Protein AF-A0A969T6Q6-F1 (afdb_monomer)

Secondary structure (DSSP, 8-state):
------EE--SEEEESS-EEE-S--S-EE-SEEEESS-EEE-S--S-----SEEEEEEEEEEEEEEEEEEESEEEEEEEEEEEEEEEESS-EEEEEEEEE-SSEEE-TT--EEEEEEEE-TT-EEE-TT-EEEEEEEEEE-S--S-EE-TT-EEEE-SSEEEEE-SS---EEEEEEESSSEEEE-SS-EEEEEEESS-EEEE-SSEEEEEEEESS-EEE-S-EEEEEEEE-TT-EEEE-TT--EEEEEEEEE-TTPEEEE-

Solvent-accessible surface area (backbone atoms only — not comparable to full-atom values): 11631 Å² total; per-residue (Å²): 136,80,82,75,52,70,52,74,53,90,48,74,48,78,36,82,52,65,48,72,48,70,62,70,42,46,31,43,40,33,59,33,38,41,29,58,23,37,41,36,42,39,45,68,20,80,31,34,47,32,61,19,41,39,38,29,67,27,38,38,38,32,60,11,58,68,20,35,37,40,32,33,32,40,40,27,32,27,41,39,33,46,24,18,40,40,35,38,74,35,45,39,40,18,72,39,33,38,39,34,42,20,32,35,41,34,33,75,40,27,42,38,37,26,27,28,38,38,40,29,42,59,25,36,35,36,40,36,53,14,46,36,41,31,30,39,32,44,36,40,34,50,70,40,88,43,66,42,29,53,66,15,35,38,40,26,66,60,40,28,39,41,39,42,58,67,92,56,55,45,43,38,38,35,40,39,21,70,25,40,30,37,41,34,41,40,54,24,39,33,47,28,40,39,21,62,23,43,29,36,42,33,43,36,63,27,45,35,33,37,40,39,29,60,36,34,34,36,44,34,50,32,34,39,26,37,29,40,37,41,38,59,78,27,51,33,39,39,39,65,98,44,51,79,44,68,78,72,42,80,47,64,41,102,49,48,43,81,41,80,89

Foldseek 3Di:
DDDADADEDEDEAAEADEAAPADQHQEYEYAEYAYLAEYHYEEQNQEHAHEYEYEHNEEYYDAYANYAYEYAEYEYQEYYYQEEHYAYNEEYEHAAEYEAHAYEYHDVLYEYEHQEYEAEPHYAYEQANHEYEYAEEYEYDDDHPHYHHHAYEYEYENAYEYYYDDDDAEEHAEYEYPEEYEYADECYEYQEYEYCYEYEYEYENYEYEEYEYNAEYEYYAEYEYQEYYYHAPHEYEYEPPYHYHHNHYYHDPPHYHYDYD

Sequence (261 aa):
MGLLCNWSVSGNLNCTKSVQANTHFGSFSFNNIEIGKDLIFSGNTTTSTVNGNINVGKDFYMMGAGSSCDINSMQCRNLYIYDGSFNLNDNLTADNEIYLSGGTFNSNGKNISSKSCLVDHNCETNLSNSSIHILDRFSVSGNISNLTSSNTDILFDGGSDLLFSAESAVNFRTINFSNKGTVNCSQSTIQSISFTDDGIISGNENNFGTVSFQKNGKLNGSNQFTNLTLASNYEYQLQHGENQTVTSNLSASAIARLILF

Nearest PDB structures (foldseek):
  3lyc-assembly8_O  TM=2.311E-01  e=6.455E+00  Parabacteroides distasonis ATCC 8503

Mean predicted aligned error: 6.93 Å

Radius of gyration: 21.28 Å; Cα contacts (8 Å, |Δi|>4): 897; chains: 1; bounding box: 55×28×65 Å

Structure (mmCIF, N/CA/C/O backbone):
data_AF-A0A969T6Q6-F1
#
_entry.id   AF-A0A969T6Q6-F1
#
loop_
_atom_site.group_PDB
_atom_site.id
_atom_site.type_symbol
_atom_site.label_atom_id
_atom_site.label_alt_id
_atom_site.label_comp_id
_atom_site.label_asym_id
_atom_site.label_entity_id
_atom_site.label_seq_id
_atom_site.pdbx_PDB_ins_code
_atom_site.Cartn_x
_atom_site.Cartn_y
_atom_site.Cartn_z
_atom_site.occupancy
_atom_site.B_iso_or_equiv
_atom_site.auth_seq_id
_atom_site.auth_comp_id
_atom_site.auth_asym_id
_atom_site.auth_atom_id
_atom_site.pdbx_PDB_model_num
ATOM 1 N N . MET A 1 1 ? 32.736 13.685 -28.107 1.00 35.50 1 MET A N 1
ATOM 2 C CA . MET A 1 1 ? 31.462 13.779 -28.849 1.00 35.50 1 MET A CA 1
ATOM 3 C C . MET A 1 1 ? 30.909 12.372 -28.991 1.00 35.50 1 MET A C 1
ATOM 5 O O . MET A 1 1 ? 31.412 11.625 -29.818 1.00 35.50 1 MET A O 1
ATOM 9 N N . GLY A 1 2 ? 29.975 11.967 -28.128 1.00 42.62 2 GLY A N 1
ATOM 10 C CA . GLY A 1 2 ? 29.236 10.718 -28.332 1.00 42.62 2 GLY A CA 1
ATOM 11 C C . GLY A 1 2 ? 28.162 10.948 -29.393 1.00 42.62 2 GLY A C 1
ATOM 12 O O . GLY A 1 2 ? 27.473 11.965 -29.332 1.00 42.62 2 GLY A O 1
ATOM 13 N N . LEU A 1 3 ? 28.053 10.057 -30.381 1.00 35.28 3 LEU A N 1
ATOM 14 C CA . LEU A 1 3 ? 26.926 10.059 -31.313 1.00 35.28 3 LEU A CA 1
ATOM 15 C C . LEU A 1 3 ? 25.641 9.771 -30.521 1.00 35.28 3 LEU A C 1
ATOM 17 O O . LEU A 1 3 ? 25.460 8.665 -30.016 1.00 35.28 3 LEU A O 1
ATOM 21 N N . LEU A 1 4 ? 24.756 10.763 -30.419 1.00 41.78 4 LEU A N 1
ATOM 22 C CA . LEU A 1 4 ? 23.361 10.566 -30.028 1.00 41.78 4 LEU A CA 1
ATOM 23 C C . LEU A 1 4 ? 22.639 9.919 -31.213 1.00 41.78 4 LEU A C 1
ATOM 25 O O . LEU A 1 4 ? 22.232 10.601 -32.152 1.00 41.78 4 LEU A O 1
ATOM 29 N N . CYS A 1 5 ? 22.520 8.595 -31.197 1.00 43.78 5 CYS A N 1
ATOM 30 C CA . CYS A 1 5 ? 21.644 7.892 -32.126 1.00 43.78 5 CYS A CA 1
ATOM 31 C C . CYS A 1 5 ? 20.251 7.797 -31.494 1.00 43.78 5 CYS A C 1
ATOM 33 O O . CYS A 1 5 ? 20.053 7.053 -30.532 1.00 43.78 5 CYS A O 1
ATOM 35 N N . ASN A 1 6 ? 19.289 8.541 -32.041 1.00 44.38 6 ASN A N 1
ATOM 36 C CA . ASN A 1 6 ? 17.873 8.372 -31.719 1.00 44.38 6 ASN A CA 1
ATOM 37 C C . ASN A 1 6 ? 17.319 7.246 -32.594 1.00 44.38 6 ASN A C 1
ATOM 39 O O . ASN A 1 6 ? 17.351 7.342 -33.821 1.00 44.38 6 ASN A O 1
ATOM 43 N N . TRP A 1 7 ? 16.831 6.180 -31.967 1.00 44.25 7 TRP A N 1
ATOM 44 C CA . TRP A 1 7 ? 16.182 5.074 -32.662 1.00 44.25 7 TRP A CA 1
ATOM 45 C C . TRP A 1 7 ? 14.690 5.150 -32.352 1.00 44.25 7 TRP A C 1
ATOM 47 O O . TRP A 1 7 ? 14.271 4.887 -31.230 1.00 44.25 7 TRP A O 1
ATOM 57 N N . SER A 1 8 ? 13.871 5.508 -33.339 1.00 46.12 8 SER A N 1
ATOM 58 C CA . SER A 1 8 ? 12.418 5.352 -33.242 1.00 46.12 8 SER A CA 1
ATOM 59 C C . SER A 1 8 ? 12.014 4.070 -33.960 1.00 46.12 8 SER A C 1
ATOM 61 O O . SER A 1 8 ? 12.162 3.980 -35.181 1.00 46.12 8 SER A O 1
ATOM 63 N N . VAL A 1 9 ? 11.488 3.090 -33.229 1.00 54.94 9 VAL A N 1
ATOM 64 C CA . VAL A 1 9 ? 10.821 1.940 -33.843 1.00 54.94 9 VAL A CA 1
ATOM 65 C C . VAL A 1 9 ? 9.331 2.262 -33.891 1.00 54.94 9 VAL A C 1
ATOM 67 O O . VAL A 1 9 ? 8.618 2.131 -32.902 1.00 54.94 9 VAL A O 1
ATOM 70 N N . SER A 1 10 ? 8.843 2.717 -35.044 1.00 47.31 10 SER A N 1
ATOM 71 C CA . SER A 1 10 ? 7.406 2.863 -35.266 1.00 47.31 10 SER A CA 1
ATOM 72 C C . SER A 1 10 ? 6.794 1.485 -35.539 1.00 47.31 10 SER A C 1
ATOM 74 O O . SER A 1 10 ? 6.976 0.903 -36.606 1.00 47.31 10 SER A O 1
ATOM 76 N N . GLY A 1 11 ? 6.081 0.932 -34.557 1.00 54.00 11 GLY A N 1
ATOM 77 C CA . GLY A 1 11 ? 5.392 -0.353 -34.691 1.00 54.00 11 GLY A CA 1
ATOM 78 C C . GLY A 1 11 ? 5.252 -1.104 -33.371 1.00 54.00 11 GLY A C 1
ATOM 79 O O . GLY A 1 11 ? 5.620 -0.593 -32.313 1.00 54.00 11 GLY A O 1
ATOM 80 N N . ASN A 1 12 ? 4.710 -2.319 -33.449 1.00 60.06 12 ASN A N 1
ATOM 81 C CA . ASN A 1 12 ? 4.686 -3.249 -32.323 1.00 60.06 12 ASN A CA 1
ATOM 82 C C . ASN A 1 12 ? 6.012 -4.019 -32.287 1.00 60.06 12 ASN A C 1
ATOM 84 O O . ASN A 1 12 ? 6.420 -4.584 -33.307 1.00 60.06 12 ASN A O 1
ATOM 88 N N . LEU A 1 13 ? 6.671 -4.067 -31.130 1.00 70.19 13 LEU A N 1
ATOM 89 C CA . LEU A 1 13 ? 7.811 -4.955 -30.911 1.00 70.19 13 LEU A CA 1
ATOM 90 C C . LEU A 1 13 ? 7.325 -6.227 -30.215 1.00 70.19 13 LEU A C 1
ATOM 92 O O . LEU A 1 13 ? 7.040 -6.191 -29.023 1.00 70.19 13 LEU A O 1
ATOM 96 N N . ASN A 1 14 ? 7.298 -7.344 -30.942 1.00 70.81 14 ASN A N 1
ATOM 97 C CA . ASN A 1 14 ? 6.979 -8.657 -30.382 1.00 70.81 14 ASN A CA 1
ATOM 98 C C . ASN A 1 14 ? 8.261 -9.493 -30.287 1.00 70.81 14 ASN A C 1
ATOM 100 O O . ASN A 1 14 ? 8.835 -9.876 -31.309 1.00 70.81 14 ASN A O 1
ATOM 104 N N . CYS A 1 15 ? 8.722 -9.780 -29.069 1.00 73.44 15 CYS A N 1
ATOM 105 C CA . CYS A 1 15 ? 9.938 -10.554 -28.823 1.00 73.44 15 CYS A CA 1
ATOM 106 C C . CYS A 1 15 ? 9.671 -11.713 -27.854 1.00 73.44 15 CYS A C 1
ATOM 108 O O . CYS A 1 15 ? 9.200 -11.518 -26.743 1.00 73.44 15 CYS A O 1
ATOM 110 N N . THR A 1 16 ? 10.035 -12.942 -28.222 1.00 70.00 16 THR A N 1
ATOM 111 C CA . THR A 1 16 ? 9.918 -14.122 -27.333 1.00 70.00 16 THR A CA 1
ATOM 112 C C . THR A 1 16 ? 11.157 -14.351 -26.458 1.00 70.00 16 THR A C 1
ATOM 114 O O . THR A 1 16 ? 11.224 -15.304 -25.677 1.00 70.00 16 THR A O 1
ATOM 117 N N . LYS A 1 17 ? 12.175 -13.499 -26.601 1.00 75.12 17 LYS A N 1
ATOM 118 C CA . LYS A 1 17 ? 13.430 -13.532 -25.843 1.00 75.12 17 LYS A CA 1
ATOM 119 C C . LYS A 1 17 ? 13.545 -12.283 -24.974 1.00 75.12 17 LYS A C 1
ATOM 121 O O . LYS A 1 17 ? 12.860 -11.296 -25.217 1.00 75.12 17 LYS A O 1
ATOM 126 N N . SER A 1 18 ? 14.429 -12.331 -23.980 1.00 71.81 18 SER A N 1
ATOM 127 C CA . SER A 1 18 ? 14.717 -11.155 -23.161 1.00 71.81 18 SER A CA 1
ATOM 128 C C . SER A 1 18 ? 15.304 -10.044 -24.031 1.00 71.81 18 SER A C 1
ATOM 130 O O . SER A 1 18 ? 16.106 -10.316 -24.930 1.00 71.81 18 SER A O 1
ATOM 132 N N . VAL A 1 19 ? 14.901 -8.808 -23.759 1.00 74.69 19 VAL A N 1
ATOM 133 C CA . VAL A 1 19 ? 15.413 -7.609 -24.423 1.00 74.69 19 VAL A CA 1
ATOM 134 C C . VAL A 1 19 ? 16.217 -6.830 -23.397 1.00 74.69 19 VAL A C 1
ATOM 136 O O . VAL A 1 19 ? 15.703 -6.468 -22.343 1.00 74.69 19 VAL A O 1
ATOM 139 N N . GLN A 1 20 ? 17.487 -6.579 -23.702 1.00 71.75 20 GLN A N 1
ATOM 140 C CA . GLN A 1 20 ? 18.363 -5.781 -22.855 1.00 71.75 20 GLN A CA 1
ATOM 141 C C . GLN A 1 20 ? 18.803 -4.534 -23.617 1.00 71.75 20 GLN A C 1
ATOM 143 O O . GLN A 1 20 ? 19.560 -4.616 -24.586 1.00 71.75 20 GLN A O 1
ATOM 148 N N . ALA A 1 21 ? 18.330 -3.376 -23.168 1.00 64.62 21 ALA A N 1
ATOM 149 C CA . ALA A 1 21 ? 18.796 -2.081 -23.632 1.00 64.62 21 ALA A CA 1
ATOM 150 C C . ALA A 1 21 ? 20.017 -1.679 -22.786 1.00 64.62 21 ALA A C 1
ATOM 152 O O . ALA A 1 21 ? 19.882 -1.068 -21.732 1.00 64.62 21 ALA A O 1
ATOM 153 N N . ASN A 1 22 ? 21.207 -2.090 -23.242 1.00 53.41 22 ASN A N 1
ATOM 154 C CA . ASN A 1 22 ? 22.502 -1.887 -22.564 1.00 53.41 22 ASN A CA 1
ATOM 155 C C . ASN A 1 22 ? 23.298 -0.668 -23.062 1.00 53.41 22 ASN A C 1
ATOM 157 O O . ASN A 1 22 ? 24.433 -0.442 -22.640 1.00 53.41 22 ASN A O 1
ATOM 161 N N . THR A 1 23 ? 22.763 0.076 -24.027 1.00 47.66 23 THR A N 1
ATOM 162 C CA . THR A 1 23 ? 23.488 1.134 -24.741 1.00 47.66 23 THR A CA 1
ATOM 163 C C . THR A 1 23 ? 22.845 2.495 -24.526 1.00 47.66 23 THR A C 1
ATOM 165 O O . THR A 1 23 ? 21.658 2.580 -24.230 1.00 47.66 23 THR A O 1
ATOM 168 N N . HIS A 1 24 ? 23.644 3.556 -24.698 1.00 53.44 24 HIS A N 1
ATOM 169 C CA . HIS A 1 24 ? 23.222 4.960 -24.676 1.00 53.44 24 HIS A CA 1
ATOM 170 C C . HIS A 1 24 ? 22.238 5.236 -25.827 1.00 53.44 24 HIS A C 1
ATOM 172 O O . HIS A 1 24 ? 22.602 5.813 -26.851 1.00 53.44 24 HIS A O 1
ATOM 178 N N . PHE A 1 25 ? 21.000 4.767 -25.704 1.00 53.03 25 PHE A N 1
ATOM 179 C CA . PHE A 1 25 ? 19.914 5.226 -26.552 1.00 53.03 25 PHE A CA 1
ATOM 180 C C . PHE A 1 25 ? 19.580 6.651 -26.116 1.00 53.03 25 PHE A C 1
ATOM 182 O O . PHE A 1 25 ? 19.374 6.900 -24.929 1.00 53.03 25 PHE A O 1
ATOM 189 N N . GLY A 1 26 ? 19.592 7.591 -27.066 1.00 51.88 26 GLY A N 1
ATOM 190 C CA . GLY A 1 26 ? 19.186 8.970 -26.792 1.00 51.88 26 GLY A CA 1
ATOM 191 C C . GLY A 1 26 ? 17.714 9.041 -26.391 1.00 51.88 26 GLY A C 1
ATOM 192 O O . GLY A 1 26 ? 17.381 9.714 -25.427 1.00 51.88 26 GLY A O 1
ATOM 193 N N . SER A 1 27 ? 16.866 8.294 -27.101 1.00 59.16 27 SER A N 1
ATOM 194 C CA . SER A 1 27 ? 15.473 8.015 -26.757 1.00 59.16 27 SER A CA 1
ATOM 195 C C . SER A 1 27 ? 14.979 6.784 -27.515 1.00 59.16 27 SER A C 1
ATOM 197 O O . SER A 1 27 ? 15.480 6.469 -28.601 1.00 59.16 27 SER A O 1
ATOM 199 N N . PHE A 1 28 ? 14.023 6.064 -26.925 1.00 63.97 28 PHE A N 1
ATOM 200 C CA . PHE A 1 28 ? 13.449 4.846 -27.491 1.00 63.97 28 PHE A CA 1
ATOM 201 C C . PHE A 1 28 ? 11.945 4.814 -27.217 1.00 63.97 28 PHE A C 1
ATOM 203 O O . PHE A 1 28 ? 11.530 4.705 -26.069 1.00 63.97 28 PHE A O 1
ATOM 210 N N . SER A 1 29 ? 11.141 4.947 -28.273 1.00 62.34 29 SER A N 1
ATOM 211 C CA . SER A 1 29 ? 9.679 5.028 -28.194 1.00 62.34 29 SER A CA 1
ATOM 212 C C . SER A 1 29 ? 9.037 3.897 -28.993 1.00 62.34 29 SER A C 1
ATOM 214 O O . SER A 1 29 ? 9.492 3.585 -30.096 1.00 62.34 29 SER A O 1
ATOM 216 N N . PHE A 1 30 ? 7.974 3.317 -28.439 1.00 65.88 30 PHE A N 1
ATOM 217 C CA . PHE A 1 30 ? 7.165 2.264 -29.050 1.00 65.88 30 PHE A CA 1
ATOM 218 C C . PHE A 1 30 ? 5.704 2.465 -28.702 1.00 65.88 30 PHE A C 1
ATOM 220 O O . PHE A 1 30 ? 5.414 2.825 -27.572 1.00 65.88 30 PHE A O 1
ATOM 227 N N . ASN A 1 31 ? 4.793 2.103 -29.605 1.00 62.62 31 ASN A N 1
ATOM 228 C CA . ASN A 1 31 ? 3.358 2.160 -29.315 1.00 62.62 31 ASN A CA 1
ATOM 229 C C . ASN A 1 31 ? 2.894 0.968 -28.463 1.00 62.62 31 ASN A C 1
ATOM 231 O O . ASN A 1 31 ? 2.123 1.151 -27.524 1.00 62.62 31 ASN A O 1
ATOM 235 N N . ASN A 1 32 ? 3.372 -0.243 -28.780 1.00 72.75 32 ASN A N 1
ATOM 236 C CA . ASN A 1 32 ? 3.152 -1.446 -27.978 1.00 72.75 32 ASN A CA 1
ATOM 237 C C . ASN A 1 32 ? 4.408 -2.325 -27.984 1.00 72.75 32 ASN A C 1
ATOM 239 O O . ASN A 1 32 ? 5.012 -2.553 -29.038 1.00 72.75 32 ASN A O 1
ATOM 243 N N . ILE A 1 33 ? 4.767 -2.856 -26.821 1.00 76.62 33 ILE A N 1
ATOM 244 C CA . ILE A 1 33 ? 5.836 -3.843 -26.671 1.00 76.62 33 ILE A CA 1
ATOM 245 C C . ILE A 1 33 ? 5.239 -5.090 -26.035 1.00 76.62 33 ILE A C 1
ATOM 247 O O . ILE A 1 33 ? 4.654 -5.003 -24.960 1.00 76.62 33 ILE A O 1
ATOM 251 N N . GLU A 1 34 ? 5.438 -6.243 -26.664 1.00 79.06 34 GLU A N 1
ATOM 252 C CA . GLU A 1 34 ? 5.149 -7.549 -26.083 1.00 79.06 34 GLU A CA 1
ATOM 253 C C . GLU A 1 34 ? 6.453 -8.350 -25.993 1.00 79.06 34 GLU A C 1
ATOM 255 O O . GLU A 1 34 ? 7.028 -8.767 -27.004 1.00 79.06 34 GLU A O 1
ATOM 260 N N . ILE A 1 35 ? 6.956 -8.547 -24.775 1.00 78.69 35 ILE A N 1
ATOM 261 C CA . ILE A 1 35 ? 8.173 -9.323 -24.517 1.00 78.69 35 ILE A CA 1
ATOM 262 C C . ILE A 1 35 ? 7.807 -10.543 -23.683 1.00 78.69 35 ILE A C 1
ATOM 264 O O . ILE A 1 35 ? 7.447 -10.415 -22.524 1.00 78.69 35 ILE A O 1
ATOM 268 N N . GLY A 1 36 ? 7.960 -11.750 -24.226 1.00 60.22 36 GLY A N 1
ATOM 269 C CA . GLY A 1 36 ? 7.630 -12.999 -23.525 1.00 60.22 36 GLY A CA 1
ATOM 270 C C . GLY A 1 36 ? 8.579 -13.377 -22.375 1.00 60.22 36 GLY A C 1
ATOM 271 O O . GLY A 1 36 ? 8.389 -14.417 -21.749 1.00 60.22 36 GLY A O 1
ATOM 272 N N . LYS A 1 37 ? 9.632 -12.587 -22.124 1.00 84.75 37 LYS A N 1
ATOM 273 C CA . LYS A 1 37 ? 10.617 -12.786 -21.043 1.00 84.75 37 LYS A CA 1
ATOM 274 C C . LYS A 1 37 ? 10.901 -11.468 -20.317 1.00 84.75 37 LYS A C 1
ATOM 276 O O . LYS A 1 37 ? 9.956 -10.767 -19.992 1.00 84.75 37 LYS A O 1
ATOM 281 N N . ASP A 1 38 ? 12.170 -11.157 -20.050 1.00 81.19 38 ASP A N 1
ATOM 282 C CA . ASP A 1 38 ? 12.581 -9.995 -19.264 1.00 81.19 38 ASP A CA 1
ATOM 283 C C . ASP A 1 38 ? 12.863 -8.784 -20.168 1.00 81.19 38 ASP A C 1
ATOM 285 O O . ASP A 1 38 ? 13.453 -8.936 -21.246 1.00 81.19 38 ASP A O 1
ATOM 289 N N . LEU A 1 39 ? 12.486 -7.587 -19.715 1.00 82.94 39 LEU A N 1
ATOM 290 C CA . LEU A 1 39 ? 12.890 -6.309 -20.308 1.00 82.94 39 LEU A CA 1
ATOM 291 C C . LEU A 1 39 ? 13.808 -5.583 -19.327 1.00 82.94 39 LEU A C 1
ATOM 293 O O . LEU A 1 39 ? 13.405 -5.272 -18.211 1.00 82.94 39 LEU A O 1
ATOM 297 N N . ILE A 1 40 ? 15.047 -5.329 -19.741 1.00 83.50 40 ILE A N 1
ATOM 298 C CA . ILE A 1 40 ? 16.082 -4.760 -18.878 1.00 83.50 40 ILE A CA 1
ATOM 299 C C . ILE A 1 40 ? 16.575 -3.441 -19.469 1.00 83.50 40 ILE A C 1
ATOM 301 O O . ILE A 1 40 ? 17.148 -3.425 -20.562 1.00 83.50 40 ILE A O 1
ATOM 305 N N . PHE A 1 41 ? 16.412 -2.359 -18.711 1.00 79.81 41 PHE A N 1
ATOM 306 C CA . PHE A 1 41 ? 17.058 -1.073 -18.946 1.00 79.81 41 PHE A CA 1
ATOM 307 C C . PHE A 1 41 ? 18.244 -0.914 -17.991 1.00 79.81 41 PHE A C 1
ATOM 309 O O . PHE A 1 41 ? 18.075 -0.793 -16.774 1.00 79.81 41 PHE A O 1
ATOM 316 N N . SER A 1 42 ? 19.457 -0.913 -18.545 1.00 74.44 42 SER A N 1
ATOM 317 C CA . SER A 1 42 ? 20.698 -0.752 -17.782 1.00 74.44 42 SER A CA 1
ATOM 318 C C . SER A 1 42 ? 21.646 0.241 -18.464 1.00 74.44 42 SER A C 1
ATOM 320 O O . SER A 1 42 ? 21.974 0.092 -19.639 1.00 74.44 42 SER A O 1
ATOM 322 N N . GLY A 1 43 ? 22.099 1.254 -17.713 1.00 66.75 43 GLY A N 1
ATOM 323 C CA . GLY A 1 43 ? 23.018 2.314 -18.164 1.00 66.75 43 GLY A CA 1
ATOM 324 C C . GLY A 1 43 ? 22.503 3.742 -17.904 1.00 66.75 43 GLY A C 1
ATOM 325 O O . GLY A 1 43 ? 21.334 3.924 -17.591 1.00 66.75 43 GLY A O 1
ATOM 326 N N . ASN A 1 44 ? 23.367 4.761 -18.052 1.00 60.81 44 ASN A N 1
ATOM 327 C CA . ASN A 1 44 ? 22.980 6.186 -18.043 1.00 60.81 44 ASN A CA 1
ATOM 328 C C . ASN A 1 44 ? 22.237 6.520 -19.352 1.00 60.81 44 ASN A C 1
ATOM 330 O O . ASN A 1 44 ? 22.828 7.059 -20.290 1.00 60.81 44 ASN A O 1
ATOM 334 N N . THR A 1 45 ? 20.962 6.148 -19.468 1.00 53.53 45 THR A N 1
ATOM 335 C CA . THR A 1 45 ? 20.147 6.540 -20.627 1.00 53.53 45 THR A CA 1
ATOM 336 C C . THR A 1 45 ? 19.495 7.882 -20.337 1.00 53.53 45 THR A C 1
ATOM 338 O O . THR A 1 45 ? 18.579 7.973 -19.538 1.00 53.53 45 THR A O 1
ATOM 341 N N . THR A 1 46 ? 19.974 8.965 -20.943 1.00 51.94 46 THR A N 1
ATOM 342 C CA . THR A 1 46 ? 19.556 10.320 -20.554 1.00 51.94 46 THR A CA 1
ATOM 343 C C . THR A 1 46 ? 18.117 10.702 -20.913 1.00 51.94 46 THR A C 1
ATOM 345 O O . THR A 1 46 ? 17.767 11.846 -20.662 1.00 51.94 46 THR A O 1
ATOM 348 N N . THR A 1 47 ? 17.279 9.826 -21.486 1.00 51.50 47 THR A N 1
ATOM 349 C CA . THR A 1 47 ? 15.801 9.965 -21.580 1.00 51.50 47 THR A CA 1
ATOM 350 C C . THR A 1 47 ? 15.219 8.819 -22.417 1.00 51.50 47 THR A C 1
ATOM 352 O O . THR A 1 47 ? 15.090 8.916 -23.634 1.00 51.50 47 THR A O 1
ATOM 355 N N . SER A 1 48 ? 14.830 7.710 -21.789 1.00 53.19 48 SER A N 1
ATOM 356 C CA . SER A 1 48 ? 14.108 6.637 -22.485 1.00 53.19 48 SER A CA 1
ATOM 357 C C . SER A 1 48 ? 12.605 6.836 -22.303 1.00 53.19 48 SER A C 1
ATOM 359 O O . SER A 1 48 ? 11.973 6.165 -21.498 1.00 53.19 48 SER A O 1
ATOM 361 N N . THR A 1 49 ? 12.005 7.774 -23.035 1.00 54.72 49 THR A N 1
ATOM 362 C CA . THR A 1 49 ? 10.543 7.937 -23.021 1.00 54.72 49 THR A CA 1
ATOM 363 C C . THR A 1 49 ? 9.880 6.778 -23.776 1.00 54.72 49 THR A C 1
ATOM 365 O O . THR A 1 49 ? 9.773 6.814 -25.005 1.00 54.72 49 THR A O 1
ATOM 368 N N . VAL A 1 50 ? 9.419 5.755 -23.051 1.00 61.34 50 VAL A N 1
ATOM 369 C CA . VAL A 1 50 ? 8.675 4.621 -23.619 1.00 61.34 50 VAL A CA 1
ATOM 370 C C . VAL A 1 50 ? 7.177 4.941 -23.663 1.00 61.34 50 VAL A C 1
ATOM 372 O O . VAL A 1 50 ? 6.381 4.480 -22.851 1.00 61.34 50 VAL A O 1
ATOM 375 N N . ASN A 1 51 ? 6.771 5.717 -24.667 1.00 62.03 51 ASN A N 1
ATOM 376 C CA . ASN A 1 51 ? 5.372 6.113 -24.856 1.00 62.03 51 ASN A CA 1
ATOM 377 C C . ASN A 1 51 ? 4.507 4.994 -25.456 1.00 62.03 51 ASN A C 1
ATOM 379 O O . ASN A 1 51 ? 4.142 5.060 -26.628 1.00 62.03 51 ASN A O 1
ATOM 383 N N . GLY A 1 52 ? 4.121 3.998 -24.659 1.00 67.94 52 GLY A N 1
ATOM 384 C CA . GLY A 1 52 ? 3.252 2.921 -25.132 1.00 67.94 52 GLY A CA 1
ATOM 385 C C . GLY A 1 52 ? 2.756 1.980 -24.048 1.00 67.94 52 GLY A C 1
ATOM 386 O O . GLY A 1 52 ? 3.050 2.158 -22.867 1.00 67.94 52 GLY A O 1
ATOM 387 N N . ASN A 1 53 ? 1.989 0.978 -24.473 1.00 78.06 53 ASN A N 1
ATOM 388 C CA . ASN A 1 53 ? 1.585 -0.128 -23.613 1.00 78.06 53 ASN A CA 1
ATOM 389 C C . ASN A 1 53 ? 2.701 -1.176 -23.603 1.00 78.06 53 ASN A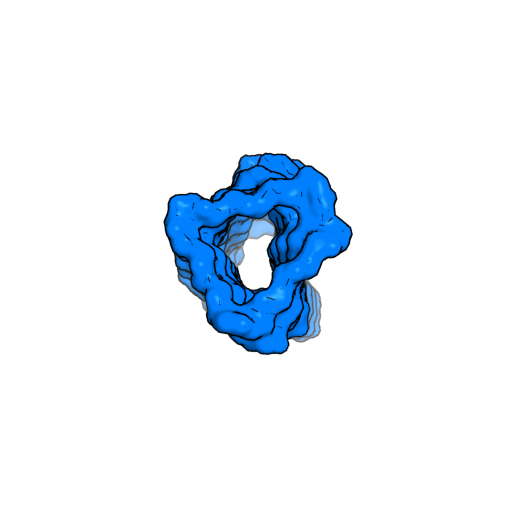 C 1
ATOM 391 O O . ASN A 1 53 ? 3.101 -1.683 -24.655 1.00 78.06 53 ASN A O 1
ATOM 395 N N . ILE A 1 54 ? 3.211 -1.500 -22.422 1.00 81.88 54 ILE A N 1
ATOM 396 C CA . ILE A 1 54 ? 4.277 -2.482 -22.244 1.00 81.88 54 ILE A CA 1
ATOM 397 C C . ILE A 1 54 ? 3.676 -3.730 -21.604 1.00 81.88 54 ILE A C 1
ATOM 399 O O . ILE A 1 54 ? 3.211 -3.673 -20.471 1.00 81.88 54 ILE A O 1
ATOM 403 N N . ASN A 1 55 ? 3.716 -4.858 -22.306 1.00 85.44 55 ASN A N 1
ATOM 404 C CA . ASN A 1 55 ? 3.392 -6.168 -21.756 1.00 85.44 55 ASN A CA 1
ATOM 405 C C . ASN A 1 55 ? 4.662 -7.027 -21.701 1.00 85.44 55 ASN A C 1
ATOM 407 O O . ASN A 1 55 ? 5.231 -7.402 -22.730 1.00 85.44 55 ASN A O 1
ATOM 411 N N . VAL A 1 56 ? 5.130 -7.311 -20.491 1.00 82.75 56 VAL A N 1
ATOM 412 C CA . VAL A 1 56 ? 6.321 -8.123 -20.231 1.00 82.75 56 VAL A CA 1
ATOM 413 C C . VAL A 1 56 ? 5.868 -9.403 -19.542 1.00 82.75 56 VAL A C 1
ATOM 415 O O . VAL A 1 56 ? 5.489 -9.396 -18.379 1.00 82.75 56 VAL A O 1
ATOM 418 N N . GLY A 1 57 ? 5.943 -10.533 -20.240 1.00 79.19 57 GLY A N 1
ATOM 419 C CA . GLY A 1 57 ? 5.506 -11.836 -19.732 1.00 79.19 57 GLY A CA 1
ATOM 420 C C . GLY A 1 57 ? 6.279 -12.327 -18.502 1.00 79.19 57 GLY A C 1
ATOM 421 O O . GLY A 1 57 ? 5.881 -13.311 -17.880 1.00 79.19 57 GLY A O 1
ATOM 422 N N . LYS A 1 58 ? 7.391 -11.669 -18.151 1.00 89.25 58 LYS A N 1
ATOM 423 C CA . LYS A 1 58 ? 8.173 -11.940 -16.945 1.00 89.25 58 LYS A CA 1
ATOM 424 C C . LYS A 1 58 ? 8.560 -10.629 -16.242 1.00 89.25 58 LYS A C 1
ATOM 426 O O . LYS A 1 58 ? 7.672 -9.926 -15.767 1.00 89.25 58 LYS A O 1
ATOM 431 N N . ASP A 1 59 ? 9.843 -10.296 -16.141 1.00 91.75 59 ASP A N 1
ATOM 432 C CA . ASP A 1 59 ? 10.306 -9.251 -15.225 1.00 91.75 59 ASP A CA 1
ATOM 433 C C . ASP A 1 59 ? 10.754 -7.983 -15.985 1.00 91.75 59 ASP A C 1
ATOM 435 O O . ASP A 1 59 ? 11.467 -8.062 -16.989 1.00 91.75 59 ASP A O 1
ATOM 439 N N . PHE A 1 60 ? 10.353 -6.805 -15.506 1.00 90.81 60 PHE A N 1
ATOM 440 C CA . PHE A 1 60 ? 10.869 -5.511 -15.954 1.00 90.81 60 PHE A CA 1
ATOM 441 C C . PHE A 1 60 ? 11.919 -5.007 -14.962 1.00 90.81 60 PHE A C 1
ATOM 443 O O . PHE A 1 60 ? 11.656 -4.958 -13.762 1.00 90.81 60 PHE A O 1
ATOM 450 N N . TYR A 1 61 ? 13.082 -4.589 -15.457 1.00 90.12 61 TYR A N 1
ATOM 451 C CA . TYR A 1 61 ? 14.175 -4.056 -14.644 1.00 90.12 61 TYR A CA 1
ATOM 452 C C . TYR A 1 61 ? 14.596 -2.665 -15.115 1.00 90.12 61 TYR A C 1
ATOM 454 O O . TYR A 1 61 ? 14.898 -2.475 -16.296 1.00 90.12 61 TYR A O 1
ATOM 462 N N . MET A 1 62 ? 14.724 -1.729 -14.176 1.00 89.19 62 MET A N 1
ATOM 463 C CA . MET A 1 62 ? 15.376 -0.434 -14.369 1.00 89.19 62 MET A CA 1
ATOM 464 C C . MET A 1 62 ? 16.521 -0.284 -13.363 1.00 89.19 62 MET A C 1
ATOM 466 O O . MET A 1 62 ? 16.294 -0.274 -12.157 1.00 89.19 62 MET A O 1
ATOM 470 N N . MET A 1 63 ? 17.761 -0.236 -13.857 1.00 85.94 63 MET A N 1
ATOM 471 C CA . MET A 1 63 ? 18.978 -0.340 -13.030 1.00 85.94 63 MET A CA 1
ATOM 472 C C . MET A 1 63 ? 20.011 0.766 -13.313 1.00 85.94 63 MET A C 1
ATOM 474 O O . MET A 1 63 ? 21.20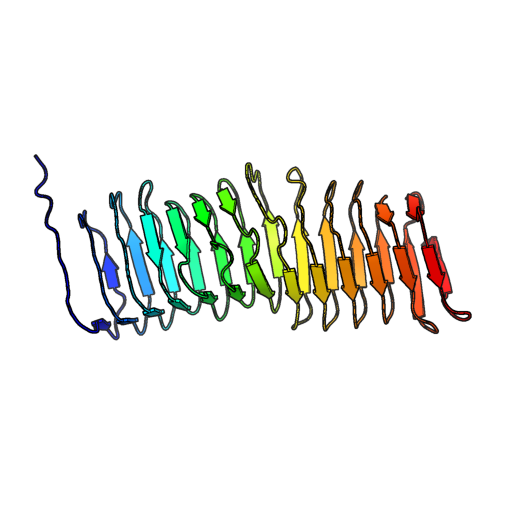2 0.565 -13.088 1.00 85.94 63 MET A O 1
ATOM 478 N N . GLY A 1 64 ? 19.608 1.906 -13.884 1.00 78.06 64 GLY A N 1
ATOM 479 C CA . GLY A 1 64 ? 20.542 2.935 -14.352 1.00 78.06 64 GLY A CA 1
ATOM 480 C C . GLY A 1 64 ? 20.251 4.329 -13.811 1.00 78.06 64 GLY A C 1
ATOM 481 O O . GLY A 1 64 ? 19.213 4.900 -14.146 1.00 78.06 64 GLY A O 1
ATOM 482 N N . ALA A 1 65 ? 21.206 4.902 -13.073 1.00 76.06 65 ALA A N 1
ATOM 483 C CA . ALA A 1 65 ? 21.186 6.299 -12.645 1.00 76.06 65 ALA A CA 1
ATOM 484 C C . ALA A 1 65 ? 20.871 7.249 -13.810 1.00 76.06 65 ALA A C 1
ATOM 486 O O . ALA A 1 65 ? 21.315 7.053 -14.943 1.00 76.06 65 ALA A O 1
ATOM 487 N N . GLY A 1 66 ? 20.067 8.280 -13.549 1.00 74.31 66 GLY A N 1
ATOM 488 C CA . GLY A 1 66 ? 19.695 9.278 -14.558 1.00 74.31 66 GLY A CA 1
ATOM 489 C C . GLY A 1 66 ? 18.833 8.757 -15.716 1.00 74.31 66 GLY A C 1
ATOM 490 O O . GLY A 1 66 ? 18.515 9.539 -16.611 1.00 74.31 66 GLY A O 1
ATOM 491 N N . SER A 1 67 ? 18.436 7.478 -15.707 1.00 76.56 67 SER A N 1
ATOM 492 C CA . SER A 1 67 ? 17.405 6.978 -16.617 1.00 76.56 67 SER A CA 1
ATOM 493 C C . SER A 1 67 ? 16.059 7.574 -16.243 1.00 76.56 67 SER A C 1
ATOM 495 O O . SER A 1 67 ? 15.752 7.680 -15.065 1.00 76.56 67 SER A O 1
ATOM 497 N N . SER A 1 68 ? 15.260 7.963 -17.232 1.00 83.31 68 SER A N 1
ATOM 498 C CA . SER A 1 68 ? 13.859 8.347 -17.039 1.00 83.31 68 SER A CA 1
ATOM 499 C C . SER A 1 68 ? 13.000 7.506 -17.964 1.00 83.31 68 SER A C 1
ATOM 501 O O . SER A 1 68 ? 13.337 7.387 -19.145 1.00 83.31 68 SER A O 1
ATOM 503 N N . CYS A 1 69 ? 11.923 6.941 -17.431 1.00 84.19 69 CYS A N 1
ATOM 504 C CA . CYS A 1 69 ? 10.958 6.129 -18.150 1.00 84.19 69 CYS A CA 1
ATOM 505 C C . CYS A 1 69 ? 9.549 6.650 -17.861 1.00 84.19 69 CYS A C 1
ATOM 507 O O . CYS A 1 69 ? 9.066 6.541 -16.737 1.00 84.19 69 CYS A O 1
ATOM 509 N N . ASP A 1 70 ? 8.899 7.206 -18.880 1.00 86.25 70 ASP A N 1
ATOM 510 C CA . ASP A 1 70 ? 7.486 7.578 -18.827 1.00 86.25 70 ASP A CA 1
ATOM 511 C C . ASP A 1 70 ? 6.699 6.497 -19.555 1.00 86.25 70 ASP A C 1
ATOM 513 O O . ASP A 1 70 ? 6.954 6.257 -20.735 1.00 86.25 70 ASP A O 1
ATOM 517 N N . ILE A 1 71 ? 5.782 5.827 -18.863 1.00 83.25 71 ILE A N 1
ATOM 518 C CA . ILE A 1 71 ? 5.066 4.664 -19.393 1.00 83.25 71 ILE A CA 1
ATOM 519 C C . ILE A 1 71 ? 3.582 4.963 -19.401 1.00 83.25 71 ILE A C 1
ATOM 521 O O . ILE A 1 71 ? 3.052 5.431 -18.400 1.00 83.25 71 ILE A O 1
ATOM 525 N N . ASN A 1 72 ? 2.904 4.672 -20.515 1.00 85.56 72 ASN A N 1
ATOM 526 C CA . ASN A 1 72 ? 1.449 4.768 -20.576 1.00 85.56 72 ASN A CA 1
ATOM 527 C C . ASN A 1 72 ? 0.855 3.670 -19.708 1.00 85.56 72 ASN A C 1
ATOM 529 O O . ASN A 1 72 ? 0.613 3.921 -18.540 1.00 85.56 72 ASN A O 1
ATOM 533 N N . SER A 1 73 ? 0.726 2.445 -20.206 1.00 86.12 73 SER A N 1
ATOM 534 C CA . SER A 1 73 ? 0.315 1.317 -19.367 1.00 86.12 73 SER A CA 1
ATOM 535 C C . SER A 1 73 ? 1.409 0.261 -19.296 1.00 86.12 73 SER A C 1
ATOM 537 O O . SER A 1 73 ? 2.181 0.077 -20.242 1.00 86.12 73 SER A O 1
ATOM 539 N N . MET A 1 74 ? 1.477 -0.444 -18.170 1.00 90.12 74 MET A N 1
ATOM 540 C CA . MET A 1 74 ? 2.373 -1.582 -18.007 1.00 90.12 74 MET A CA 1
ATOM 541 C C . MET A 1 74 ? 1.635 -2.765 -17.403 1.00 90.12 74 MET A C 1
ATOM 543 O O . MET A 1 74 ? 0.974 -2.642 -16.373 1.00 90.12 74 MET A O 1
ATOM 547 N N . GLN A 1 75 ? 1.833 -3.920 -18.026 1.00 93.25 75 GLN A N 1
ATOM 548 C CA . GLN A 1 75 ? 1.577 -5.225 -17.450 1.00 93.25 75 GLN A CA 1
ATOM 549 C C . GLN A 1 75 ? 2.898 -5.993 -17.379 1.00 93.25 75 GLN A C 1
ATOM 551 O O . GLN A 1 75 ? 3.616 -6.109 -18.374 1.00 93.25 75 GLN A O 1
ATOM 556 N N . CYS A 1 76 ? 3.237 -6.511 -16.205 1.00 92.44 76 CYS A N 1
ATOM 557 C CA . CYS A 1 76 ? 4.397 -7.378 -16.028 1.00 92.44 76 CYS A CA 1
ATOM 558 C C . CYS A 1 76 ? 4.148 -8.426 -14.942 1.00 92.44 76 CYS A C 1
ATOM 560 O O . CYS A 1 76 ? 3.178 -8.329 -14.194 1.00 92.44 76 CYS A O 1
ATOM 562 N N . ARG A 1 77 ? 5.028 -9.423 -14.812 1.00 95.00 77 ARG A N 1
ATOM 563 C CA . ARG A 1 77 ? 5.015 -10.301 -13.634 1.00 95.00 77 ARG A CA 1
ATOM 564 C C . ARG A 1 77 ? 5.628 -9.595 -12.430 1.00 95.00 77 ARG A C 1
ATOM 566 O O . ARG A 1 77 ? 5.037 -9.588 -11.356 1.00 95.00 77 ARG A O 1
ATOM 573 N N . ASN A 1 78 ? 6.820 -9.031 -12.614 1.00 96.62 78 ASN A N 1
ATOM 574 C CA . ASN A 1 78 ? 7.510 -8.250 -11.593 1.00 96.62 78 ASN A CA 1
ATOM 575 C C . ASN A 1 78 ? 8.064 -6.954 -12.188 1.00 96.62 78 ASN A C 1
ATOM 577 O O . ASN A 1 78 ? 8.590 -6.968 -13.303 1.00 96.62 78 ASN A O 1
ATOM 581 N N . LEU A 1 79 ? 8.007 -5.874 -11.415 1.00 95.81 79 LEU A N 1
ATOM 582 C CA . LEU A 1 79 ? 8.637 -4.590 -11.703 1.00 95.81 79 LEU A CA 1
ATOM 583 C C . LEU A 1 79 ? 9.734 -4.327 -10.670 1.00 95.81 79 LEU A C 1
ATOM 585 O O . LEU A 1 79 ? 9.448 -4.214 -9.482 1.00 95.81 79 LEU A O 1
ATOM 589 N N . TYR A 1 80 ? 10.970 -4.177 -11.134 1.00 95.38 80 TYR A N 1
ATOM 590 C CA . TYR A 1 80 ? 12.127 -3.854 -10.311 1.00 95.38 80 TYR A CA 1
ATOM 591 C C . TYR A 1 80 ? 12.718 -2.505 -10.722 1.00 95.38 80 TYR A C 1
ATOM 593 O O . TYR A 1 80 ? 13.201 -2.350 -11.847 1.00 95.38 80 TYR A O 1
ATOM 601 N N . ILE A 1 81 ? 12.715 -1.540 -9.806 1.00 93.25 81 ILE A N 1
ATOM 602 C CA . ILE A 1 81 ? 13.329 -0.222 -9.993 1.00 93.25 81 ILE A CA 1
ATOM 603 C C . ILE A 1 81 ? 14.418 -0.064 -8.941 1.00 93.25 81 ILE A C 1
ATOM 605 O O . ILE A 1 81 ? 14.126 0.052 -7.758 1.00 93.25 81 ILE A O 1
ATOM 609 N N . TYR A 1 82 ? 15.672 -0.076 -9.377 1.00 91.88 82 TYR A N 1
ATOM 610 C CA . TYR A 1 82 ? 16.840 0.083 -8.508 1.00 91.88 82 TYR A CA 1
ATOM 611 C C . TYR A 1 82 ? 17.459 1.483 -8.599 1.00 91.88 82 TYR A C 1
ATOM 613 O O . TYR A 1 82 ? 18.244 1.872 -7.744 1.00 91.88 82 TYR A O 1
ATOM 621 N N . ASP A 1 83 ? 17.165 2.227 -9.665 1.00 89.38 83 ASP A N 1
ATOM 622 C CA . ASP A 1 83 ? 17.609 3.608 -9.867 1.00 89.38 83 ASP A CA 1
ATOM 623 C C . ASP A 1 83 ? 16.856 4.228 -11.058 1.00 89.38 83 ASP A C 1
ATOM 625 O O . ASP A 1 83 ? 16.230 3.503 -11.836 1.00 89.38 83 ASP A O 1
ATOM 629 N N . GLY A 1 84 ? 16.965 5.544 -11.241 1.00 87.75 84 GLY A N 1
ATOM 630 C CA . GLY A 1 84 ? 16.303 6.312 -12.299 1.00 87.75 84 GLY A CA 1
ATOM 631 C C . GLY A 1 84 ? 14.922 6.844 -11.900 1.00 87.75 84 GLY A C 1
ATOM 632 O O . GLY A 1 84 ? 14.478 6.673 -10.775 1.00 87.75 84 GLY A O 1
ATOM 633 N N . SER A 1 85 ? 14.238 7.520 -12.820 1.00 90.12 85 SER A N 1
ATOM 634 C CA . SER A 1 85 ? 12.890 8.064 -12.660 1.00 90.12 85 SER A CA 1
ATOM 635 C C . SER A 1 85 ? 11.890 7.229 -13.453 1.00 90.12 85 SER A C 1
ATOM 637 O O . SER A 1 85 ? 12.079 6.983 -14.642 1.00 90.12 85 SER A O 1
ATOM 639 N N . PHE A 1 86 ? 10.827 6.781 -12.798 1.00 92.44 86 PHE A N 1
ATOM 640 C CA . PHE A 1 86 ? 9.744 6.021 -13.404 1.00 92.44 86 PHE A CA 1
ATOM 641 C C . PHE A 1 86 ? 8.431 6.770 -13.201 1.00 92.44 86 PHE A C 1
ATOM 643 O O . PHE A 1 86 ? 8.006 6.969 -12.063 1.00 92.44 86 PHE A O 1
ATOM 650 N N . ASN A 1 87 ? 7.782 7.175 -14.288 1.00 93.69 87 ASN A N 1
ATOM 651 C CA . ASN A 1 87 ? 6.548 7.950 -14.258 1.00 93.69 87 ASN A CA 1
ATOM 652 C C . ASN A 1 87 ? 5.429 7.184 -14.967 1.00 93.69 87 ASN A C 1
ATOM 654 O O . ASN A 1 87 ? 5.563 6.788 -16.126 1.00 93.69 87 ASN A O 1
ATOM 658 N N . LEU A 1 88 ? 4.304 7.006 -14.281 1.00 94.50 88 LEU A N 1
ATOM 659 C CA . LEU A 1 88 ? 3.104 6.414 -14.864 1.00 94.50 88 LEU A CA 1
ATOM 660 C C . LEU A 1 88 ? 2.240 7.485 -15.540 1.00 94.50 88 LEU A C 1
ATOM 662 O O . LEU A 1 88 ? 1.937 8.516 -14.950 1.00 94.50 88 LEU A O 1
ATOM 666 N N . ASN A 1 89 ? 1.801 7.234 -16.767 1.00 93.00 89 ASN A N 1
ATOM 667 C CA . ASN A 1 89 ? 0.823 8.051 -17.492 1.00 93.00 89 ASN A CA 1
ATOM 668 C C . ASN A 1 89 ? -0.559 7.366 -17.552 1.00 93.00 89 ASN A C 1
ATOM 670 O O . ASN A 1 89 ? -1.57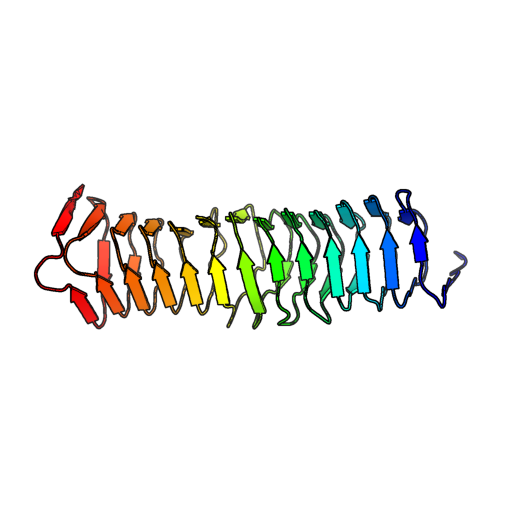6 8.037 -17.755 1.00 93.00 89 ASN A O 1
ATOM 674 N N . ASP A 1 90 ? -0.615 6.060 -17.303 1.00 94.00 90 ASP A N 1
ATOM 675 C CA . ASP A 1 90 ? -1.802 5.216 -17.138 1.00 94.00 90 ASP A CA 1
ATOM 676 C C . ASP A 1 90 ? -1.531 4.136 -16.064 1.00 94.00 90 ASP A C 1
ATOM 678 O O . ASP A 1 90 ? -0.529 4.179 -15.348 1.00 94.00 90 ASP A O 1
ATOM 682 N N . ASN A 1 91 ? -2.458 3.196 -15.903 1.00 95.19 91 ASN A N 1
ATOM 683 C CA . ASN A 1 91 ? -2.421 2.189 -14.851 1.00 95.19 91 ASN A CA 1
ATOM 684 C C . ASN A 1 91 ? -1.258 1.188 -15.000 1.00 95.19 91 ASN A C 1
ATOM 686 O O . ASN A 1 91 ? -0.864 0.796 -16.103 1.00 95.19 91 ASN A O 1
ATOM 690 N N . LEU A 1 92 ? -0.776 0.709 -13.853 1.00 96.69 92 LEU A N 1
ATOM 691 C CA . LEU A 1 92 ? 0.247 -0.327 -13.721 1.00 96.69 92 LEU A CA 1
ATOM 692 C C . LEU A 1 92 ? -0.359 -1.591 -13.108 1.00 96.69 92 LEU A C 1
ATOM 694 O O . LEU A 1 92 ? -0.995 -1.535 -12.057 1.00 96.69 92 LEU A O 1
ATOM 698 N N . THR A 1 93 ? -0.114 -2.741 -13.730 1.00 97.31 93 THR A N 1
ATOM 699 C CA . THR A 1 93 ? -0.411 -4.063 -13.164 1.00 97.31 93 THR A CA 1
ATOM 700 C C . THR A 1 93 ? 0.858 -4.912 -13.135 1.00 97.31 93 THR A C 1
ATOM 702 O O . THR A 1 93 ? 1.497 -5.123 -14.165 1.00 97.31 93 THR A O 1
ATOM 705 N N . ALA A 1 94 ? 1.224 -5.405 -11.955 1.00 97.12 94 ALA A N 1
ATOM 706 C CA . ALA A 1 94 ? 2.303 -6.368 -11.769 1.00 97.12 94 ALA A CA 1
ATOM 707 C C . ALA A 1 94 ? 1.752 -7.625 -11.086 1.00 97.12 94 ALA A C 1
ATOM 709 O O . ALA A 1 94 ? 1.367 -7.564 -9.923 1.00 97.12 94 ALA A O 1
ATOM 710 N N . ASP A 1 95 ? 1.717 -8.770 -11.767 1.00 96.44 95 ASP A N 1
ATOM 711 C CA . ASP A 1 95 ? 1.032 -9.971 -11.256 1.00 96.44 95 ASP A CA 1
ATOM 712 C C . ASP A 1 95 ? 1.576 -10.451 -9.897 1.00 96.44 95 ASP A C 1
ATOM 714 O O . ASP A 1 95 ? 0.854 -11.066 -9.110 1.00 96.44 95 ASP A O 1
ATOM 718 N N . ASN A 1 96 ? 2.855 -10.187 -9.614 1.00 97.06 96 ASN A N 1
ATOM 719 C CA . ASN A 1 96 ? 3.518 -10.611 -8.391 1.00 97.06 96 ASN A CA 1
ATOM 720 C C . ASN A 1 96 ? 4.085 -9.433 -7.584 1.00 97.06 96 ASN A C 1
ATOM 722 O O . ASN A 1 96 ? 3.534 -9.097 -6.540 1.00 97.06 96 ASN A O 1
ATOM 726 N N . GLU A 1 97 ? 5.166 -8.791 -8.013 1.00 97.56 97 GLU A N 1
ATOM 727 C CA . GLU A 1 97 ? 5.878 -7.838 -7.151 1.00 97.56 97 GLU A CA 1
ATOM 728 C C . GLU A 1 97 ? 6.21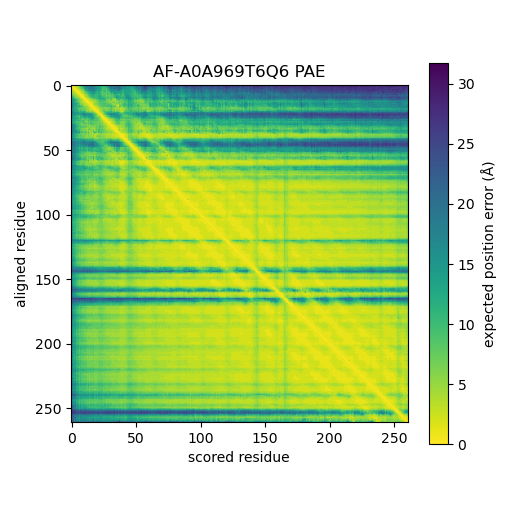1 -6.525 -7.855 1.00 97.56 97 GLU A C 1
ATOM 730 O O . GLU A 1 97 ? 6.635 -6.509 -9.009 1.00 97.56 97 GLU A O 1
ATOM 735 N N . ILE A 1 98 ? 6.060 -5.423 -7.126 1.00 97.88 98 ILE A N 1
ATOM 736 C CA . ILE A 1 98 ? 6.710 -4.146 -7.414 1.00 97.88 98 ILE A CA 1
ATOM 737 C C . ILE A 1 98 ? 7.761 -3.949 -6.325 1.00 97.88 98 ILE A C 1
ATOM 739 O O . ILE A 1 98 ? 7.410 -3.883 -5.150 1.00 97.88 98 ILE A O 1
ATOM 743 N N . TYR A 1 99 ? 9.033 -3.870 -6.701 1.00 96.50 99 TYR A N 1
ATOM 744 C CA . TYR A 1 99 ? 10.143 -3.625 -5.786 1.00 96.50 99 TYR A CA 1
ATOM 745 C C . TYR A 1 99 ? 10.890 -2.361 -6.211 1.00 96.50 99 TYR A C 1
ATOM 747 O O . TYR A 1 99 ? 11.417 -2.279 -7.324 1.00 96.50 99 TYR A O 1
ATOM 755 N N . LEU A 1 100 ? 10.910 -1.375 -5.318 1.00 94.56 100 LEU A N 1
ATOM 756 C CA . LEU A 1 100 ? 11.513 -0.062 -5.517 1.00 94.56 100 LEU A CA 1
ATOM 757 C C . LEU A 1 100 ? 12.667 0.094 -4.526 1.00 94.56 100 LEU A C 1
ATOM 759 O O . LEU A 1 100 ? 12.440 0.046 -3.326 1.00 94.56 100 LEU A O 1
ATOM 763 N N . SER A 1 101 ? 13.897 0.265 -4.996 1.00 92.06 101 SER A N 1
ATOM 764 C CA . SER A 1 101 ? 15.107 0.280 -4.162 1.00 92.06 101 SER A CA 1
ATOM 765 C C . SER A 1 101 ? 16.137 1.239 -4.749 1.00 92.06 101 SER A C 1
ATOM 767 O O . SER A 1 101 ? 17.188 0.832 -5.240 1.00 92.06 101 SER A O 1
ATOM 769 N N . GLY A 1 102 ? 15.767 2.519 -4.773 1.00 89.38 102 GLY A N 1
ATOM 770 C CA . GLY A 1 102 ? 16.515 3.608 -5.397 1.00 89.38 102 GLY A CA 1
ATOM 771 C C . GLY A 1 102 ? 15.684 4.404 -6.406 1.00 89.38 102 GLY A C 1
ATOM 772 O O . GLY A 1 102 ? 14.598 3.987 -6.818 1.00 89.38 102 GLY A O 1
ATOM 773 N N . GLY A 1 103 ? 16.197 5.569 -6.805 1.00 90.25 103 GLY A N 1
ATOM 774 C CA . GLY A 1 103 ? 15.576 6.422 -7.819 1.00 90.25 103 GLY A CA 1
ATOM 775 C C . GLY A 1 103 ? 14.277 7.104 -7.370 1.00 90.25 103 GLY A C 1
ATOM 776 O O . GLY A 1 103 ? 14.052 7.335 -6.184 1.00 90.25 103 GLY A O 1
ATOM 777 N N . THR A 1 104 ? 13.418 7.432 -8.336 1.00 92.25 104 THR A N 1
ATOM 778 C CA . THR A 1 104 ? 12.116 8.076 -8.133 1.00 92.25 104 THR A CA 1
ATOM 779 C C . THR A 1 104 ? 11.013 7.272 -8.818 1.00 92.25 104 THR A C 1
ATOM 781 O O . THR A 1 104 ? 11.104 6.985 -10.010 1.00 92.25 104 THR A O 1
ATOM 784 N N . PHE A 1 105 ? 9.928 6.980 -8.106 1.00 94.88 105 PHE A N 1
ATOM 785 C CA . PHE A 1 105 ? 8.709 6.397 -8.664 1.00 94.88 105 PHE A CA 1
ATOM 786 C C . PHE A 1 105 ? 7.532 7.360 -8.493 1.00 94.88 105 PHE A C 1
ATOM 788 O O . PHE A 1 105 ? 7.125 7.667 -7.373 1.00 94.88 105 PHE A O 1
ATOM 795 N N . ASN A 1 106 ? 6.947 7.807 -9.602 1.00 96.25 106 ASN A N 1
ATOM 796 C CA . ASN A 1 106 ? 5.777 8.675 -9.618 1.00 96.25 106 ASN A CA 1
ATOM 797 C C . ASN A 1 106 ? 4.582 7.947 -10.233 1.00 96.25 106 ASN A C 1
ATOM 799 O O . ASN A 1 106 ? 4.511 7.710 -11.439 1.00 96.25 106 ASN A O 1
ATOM 803 N N . SER A 1 107 ? 3.596 7.661 -9.390 1.00 96.88 107 SER A N 1
ATOM 804 C CA . SER A 1 107 ? 2.309 7.103 -9.812 1.00 96.88 107 SER A CA 1
ATOM 805 C C . SER A 1 107 ? 1.465 8.067 -10.646 1.00 96.88 107 SER A C 1
ATOM 807 O O . SER A 1 107 ? 0.582 7.618 -11.365 1.00 96.88 107 SER A O 1
ATOM 809 N N . ASN A 1 108 ? 1.678 9.383 -10.507 1.00 96.75 108 ASN A N 1
ATOM 810 C CA . ASN A 1 108 ? 0.869 10.448 -11.113 1.00 96.75 108 ASN A CA 1
ATOM 811 C C . ASN A 1 108 ? -0.654 10.251 -10.948 1.00 96.75 108 ASN A C 1
ATOM 813 O O . ASN A 1 108 ? -1.433 10.555 -11.857 1.00 96.75 108 ASN A O 1
ATOM 817 N N . GLY A 1 109 ? -1.083 9.726 -9.794 1.00 97.06 109 GLY A N 1
ATOM 818 C CA . GLY A 1 109 ? -2.494 9.474 -9.493 1.00 97.06 109 GLY A CA 1
ATOM 819 C C . GLY A 1 109 ? -3.114 8.320 -10.287 1.00 97.06 109 GLY A C 1
ATOM 820 O O . GLY A 1 109 ? -4.335 8.270 -10.434 1.00 97.06 109 GLY A O 1
ATOM 821 N N . LYS A 1 110 ? -2.300 7.431 -10.864 1.00 97.69 110 LYS A N 1
ATOM 822 C CA . LYS A 1 110 ? -2.761 6.265 -11.631 1.00 97.69 110 LYS A CA 1
ATOM 823 C C . LYS A 1 110 ? -2.968 5.056 -10.737 1.00 97.69 110 LYS A C 1
ATOM 825 O O . LYS A 1 110 ? -2.399 4.960 -9.652 1.00 97.69 110 LYS A O 1
ATOM 830 N N . ASN A 1 111 ? -3.789 4.118 -11.204 1.00 97.50 111 ASN A N 1
ATOM 831 C CA . ASN A 1 111 ? -4.057 2.914 -10.434 1.00 97.50 111 ASN A CA 1
ATOM 832 C C . ASN A 1 111 ? -2.869 1.960 -10.515 1.00 97.50 111 ASN A C 1
ATOM 834 O O . ASN A 1 111 ? -2.290 1.752 -11.584 1.00 97.50 111 ASN A O 1
ATOM 838 N N . ILE A 1 112 ? -2.548 1.352 -9.381 1.00 98.19 112 ILE A N 1
ATOM 839 C CA . ILE A 1 112 ? -1.480 0.365 -9.259 1.00 98.19 112 ILE A CA 1
ATOM 840 C C . ILE A 1 112 ? -2.098 -0.907 -8.699 1.00 98.19 112 ILE A C 1
ATOM 842 O O . ILE A 1 112 ? -2.760 -0.864 -7.665 1.00 98.19 112 ILE A O 1
ATOM 846 N N . SER A 1 113 ? -1.876 -2.044 -9.352 1.00 98.00 113 SER A N 1
ATOM 847 C CA . SER A 1 113 ? -2.259 -3.343 -8.808 1.00 98.00 113 SER A CA 1
ATOM 848 C C . SER A 1 113 ? -1.07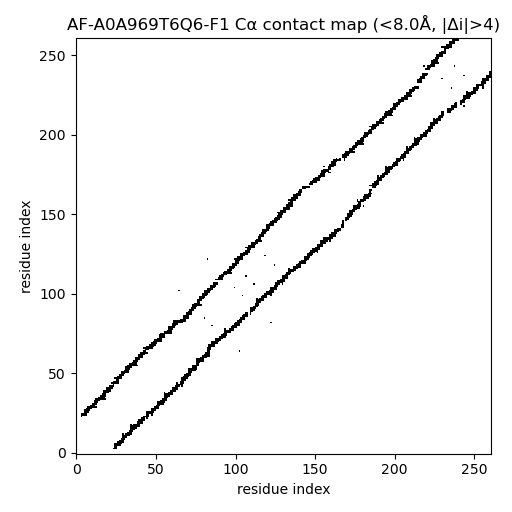2 -4.290 -8.782 1.00 98.00 113 SER A C 1
ATOM 850 O O . SER A 1 113 ? -0.386 -4.452 -9.791 1.00 98.00 113 SER A O 1
ATOM 852 N N . SER A 1 114 ? -0.830 -4.915 -7.632 1.00 97.81 114 SER A N 1
ATOM 853 C CA . SER A 1 114 ? 0.145 -5.993 -7.523 1.00 97.81 114 SER A CA 1
ATOM 854 C C . SER A 1 114 ? -0.177 -6.9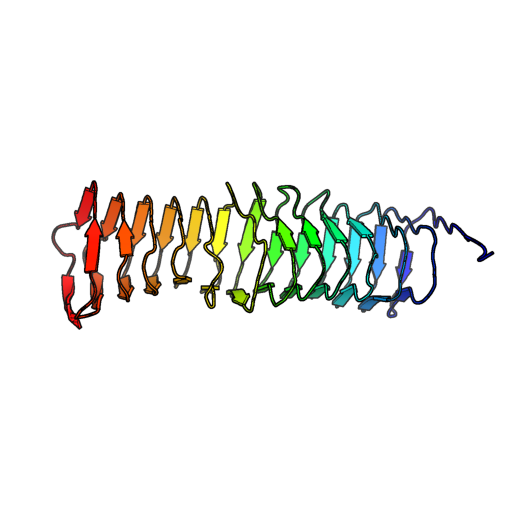69 -6.404 1.00 97.81 114 SER A C 1
ATOM 856 O O . SER A 1 114 ? -1.000 -6.691 -5.533 1.00 97.81 114 SER A O 1
ATOM 858 N N . LYS A 1 115 ? 0.479 -8.133 -6.382 1.00 97.06 115 LYS A N 1
ATOM 859 C CA . LYS A 1 115 ? 0.402 -8.985 -5.193 1.00 97.06 115 LYS A CA 1
ATOM 860 C C . LYS A 1 115 ? 1.179 -8.360 -4.032 1.00 97.06 115 LYS A C 1
ATOM 862 O O . LYS A 1 115 ? 0.647 -8.282 -2.931 1.00 97.06 115 LYS A O 1
ATOM 867 N N . SER A 1 116 ? 2.402 -7.893 -4.256 1.00 97.00 116 SER A N 1
ATOM 868 C CA . SER A 1 116 ? 3.204 -7.173 -3.262 1.00 97.00 116 SER A CA 1
ATOM 869 C C . SER A 1 116 ? 3.784 -5.881 -3.829 1.00 97.00 116 SER A C 1
ATOM 871 O O . SER A 1 116 ? 4.140 -5.811 -5.007 1.00 97.00 116 SER A O 1
ATOM 873 N N . CYS A 1 117 ? 3.895 -4.860 -2.987 1.00 96.69 117 CYS A N 1
ATOM 874 C CA . CYS A 1 117 ? 4.620 -3.629 -3.276 1.00 96.69 117 CYS A CA 1
ATOM 875 C C . CYS A 1 117 ? 5.596 -3.362 -2.132 1.00 96.69 117 CYS A C 1
ATOM 877 O O . CYS A 1 117 ? 5.192 -3.243 -0.975 1.00 96.69 117 CYS A O 1
ATOM 879 N N . LEU A 1 118 ? 6.880 -3.331 -2.454 1.00 95.00 118 LEU A N 1
ATOM 880 C CA . LEU A 1 118 ? 7.974 -3.204 -1.510 1.00 95.00 118 LEU A CA 1
ATOM 881 C C . LEU A 1 118 ? 8.775 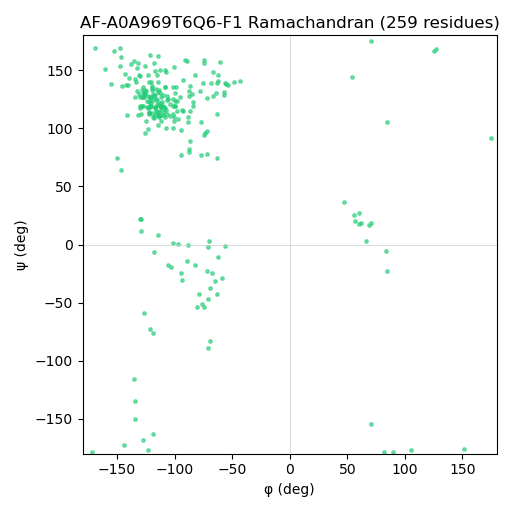-1.960 -1.892 1.00 95.00 118 LEU A C 1
ATOM 883 O O . LEU A 1 118 ? 9.410 -1.923 -2.944 1.00 95.00 118 LEU A O 1
ATOM 887 N N . VAL A 1 119 ? 8.724 -0.942 -1.044 1.00 92.69 119 VAL A N 1
ATOM 888 C CA . VAL A 1 119 ? 9.554 0.256 -1.158 1.00 92.69 119 VAL A CA 1
ATOM 889 C C . VAL A 1 119 ? 10.689 0.122 -0.161 1.00 92.69 119 VAL A C 1
ATOM 891 O O . VAL A 1 119 ? 10.460 -0.108 1.022 1.00 92.69 119 VAL A O 1
ATOM 894 N N . ASP A 1 120 ? 11.907 0.235 -0.652 1.00 89.81 120 ASP A N 1
ATOM 895 C CA . ASP A 1 120 ? 13.134 0.033 0.094 1.00 89.81 120 ASP A CA 1
ATOM 896 C C . ASP A 1 120 ? 14.020 1.295 0.025 1.00 89.81 120 ASP A C 1
ATOM 898 O O . ASP A 1 120 ? 13.629 2.332 -0.524 1.00 89.81 120 ASP A O 1
ATOM 902 N N . HIS A 1 121 ? 15.213 1.213 0.613 1.00 83.12 121 HIS A N 1
ATOM 903 C CA . HIS A 1 121 ? 16.164 2.315 0.780 1.00 83.12 121 HIS A CA 1
ATOM 904 C C . HIS A 1 121 ? 16.334 3.217 -0.460 1.00 83.12 121 HIS A C 1
ATOM 906 O O . HIS A 1 121 ? 16.468 2.745 -1.589 1.00 83.12 121 HIS A O 1
ATOM 912 N N . ASN A 1 122 ? 16.456 4.529 -0.215 1.00 83.56 122 ASN A N 1
ATOM 913 C CA . ASN A 1 122 ? 16.826 5.555 -1.203 1.00 83.56 122 ASN A CA 1
ATOM 914 C C . ASN A 1 122 ? 15.862 5.727 -2.392 1.00 83.56 122 ASN A C 1
ATOM 916 O O . ASN A 1 122 ? 16.258 6.300 -3.409 1.00 83.56 122 ASN A O 1
ATOM 920 N N . CYS A 1 123 ? 14.618 5.256 -2.287 1.00 88.12 123 CYS A N 1
ATOM 921 C CA . CYS A 1 123 ? 13.588 5.536 -3.283 1.00 88.12 123 CYS A CA 1
ATOM 922 C C . CYS A 1 123 ? 12.726 6.741 -2.876 1.00 88.12 123 CYS A C 1
ATOM 924 O O . CYS A 1 123 ? 12.123 6.755 -1.802 1.00 88.12 123 CYS A O 1
ATOM 926 N N . GLU A 1 124 ? 12.603 7.730 -3.758 1.00 91.56 124 GLU A N 1
ATOM 927 C CA . GLU A 1 124 ? 11.586 8.777 -3.649 1.00 91.56 124 GLU A CA 1
ATOM 928 C C . GLU A 1 124 ? 10.298 8.295 -4.312 1.00 91.56 124 GLU A C 1
ATOM 930 O O . GLU A 1 124 ? 10.249 8.071 -5.519 1.00 91.56 124 GLU A O 1
ATOM 935 N N . THR A 1 125 ? 9.233 8.114 -3.538 1.00 93.06 125 THR A N 1
ATOM 936 C CA . THR A 1 125 ? 7.998 7.509 -4.049 1.00 93.06 125 THR A CA 1
ATOM 937 C C . THR A 1 125 ? 6.837 8.479 -3.889 1.00 93.06 125 THR A C 1
ATOM 939 O O . THR A 1 125 ? 6.493 8.882 -2.780 1.00 93.06 125 THR A O 1
ATOM 942 N N . ASN A 1 126 ? 6.184 8.831 -4.992 1.00 95.06 126 ASN A N 1
ATOM 943 C CA . ASN A 1 126 ? 4.972 9.638 -4.994 1.00 95.06 126 ASN A CA 1
ATOM 944 C C . ASN A 1 126 ? 3.772 8.802 -5.444 1.00 95.06 126 ASN A C 1
ATOM 946 O O . ASN A 1 126 ? 3.591 8.501 -6.627 1.00 95.06 126 ASN A O 1
ATOM 950 N N . LEU A 1 127 ? 2.921 8.463 -4.483 1.00 95.88 127 LEU A N 1
ATOM 951 C CA . LEU A 1 127 ? 1.680 7.713 -4.662 1.00 95.88 127 LEU A CA 1
ATOM 952 C C . LEU A 1 127 ? 0.439 8.612 -4.652 1.00 95.88 127 LEU A C 1
ATOM 954 O O . LEU A 1 127 ? -0.672 8.109 -4.783 1.00 95.88 127 LEU A O 1
ATOM 958 N N . SER A 1 128 ? 0.609 9.930 -4.511 1.00 95.88 128 SER A N 1
ATOM 959 C CA . SER A 1 128 ? -0.495 10.852 -4.235 1.00 95.88 128 SER A CA 1
ATOM 960 C C . SER A 1 128 ? -1.646 10.744 -5.237 1.00 95.88 128 SER A C 1
ATOM 962 O O . SER A 1 128 ? -1.432 10.715 -6.448 1.00 95.88 128 SER A O 1
ATOM 964 N N . ASN A 1 129 ? -2.875 10.772 -4.716 1.00 96.88 129 ASN A N 1
ATOM 965 C CA . ASN A 1 129 ? -4.131 10.635 -5.464 1.00 96.88 129 ASN A CA 1
ATOM 966 C C . ASN A 1 129 ? -4.297 9.306 -6.230 1.00 96.88 129 ASN A C 1
ATOM 968 O O . ASN A 1 129 ? -5.131 9.237 -7.130 1.00 96.88 129 ASN A O 1
ATOM 972 N N . SER A 1 130 ? -3.528 8.266 -5.900 1.00 97.44 130 SER A N 1
ATOM 973 C CA . SER A 1 130 ? -3.641 6.955 -6.552 1.00 97.44 130 SER A CA 1
ATOM 974 C C . SER A 1 130 ? -4.616 6.026 -5.835 1.00 97.44 130 SER A C 1
ATOM 976 O O . SER A 1 130 ? -4.870 6.164 -4.635 1.00 97.44 130 SER A O 1
ATOM 978 N N . SER A 1 131 ? -5.114 5.030 -6.568 1.00 97.88 131 SER A N 1
ATOM 979 C CA . SER A 1 131 ? -5.755 3.848 -5.994 1.00 97.88 131 SER A CA 1
ATOM 980 C C . SER A 1 131 ? -4.822 2.650 -6.136 1.00 97.88 131 SER A C 1
ATOM 982 O O . SER A 1 131 ? -4.366 2.334 -7.236 1.00 97.88 131 SER A O 1
ATOM 984 N N . ILE A 1 132 ? -4.512 2.001 -5.020 1.00 97.94 132 ILE A N 1
ATOM 985 C CA . ILE A 1 132 ? -3.573 0.884 -4.964 1.00 97.94 132 ILE A CA 1
ATOM 986 C C . ILE A 1 132 ? -4.331 -0.369 -4.538 1.00 97.94 132 ILE A C 1
ATOM 988 O O . ILE A 1 132 ? -4.976 -0.384 -3.494 1.00 97.94 132 ILE A O 1
ATOM 992 N N . HIS A 1 133 ? -4.237 -1.429 -5.331 1.00 98.00 133 HIS A N 1
ATOM 993 C CA . HIS A 1 133 ? -4.827 -2.725 -5.031 1.00 98.00 133 HIS A CA 1
ATOM 994 C C . HIS A 1 133 ? -3.732 -3.767 -4.794 1.00 98.00 133 HIS A C 1
ATOM 996 O O . HIS A 1 133 ? -2.982 -4.103 -5.712 1.00 98.00 133 HIS A O 1
ATOM 1002 N N . ILE A 1 134 ? -3.649 -4.270 -3.565 1.00 97.44 134 ILE A N 1
ATOM 1003 C CA . ILE A 1 134 ? -2.613 -5.190 -3.099 1.00 97.44 134 ILE A CA 1
ATOM 1004 C C . ILE A 1 134 ? -3.245 -6.507 -2.646 1.00 97.44 134 ILE A C 1
ATOM 1006 O O . ILE A 1 134 ? -4.251 -6.509 -1.944 1.00 97.44 134 ILE A O 1
ATOM 1010 N N . LEU A 1 135 ? -2.658 -7.647 -3.011 1.00 95.56 135 LEU A N 1
ATOM 1011 C CA . LEU A 1 135 ? -3.175 -8.950 -2.564 1.00 95.56 135 LEU A CA 1
ATOM 1012 C C . LEU A 1 135 ? -2.499 -9.467 -1.289 1.00 95.56 135 LEU A C 1
ATOM 1014 O O . LEU A 1 135 ? -3.128 -10.174 -0.517 1.00 95.56 135 LEU A O 1
ATOM 1018 N N . ASP A 1 136 ? -1.231 -9.145 -1.057 1.00 94.81 136 ASP A N 1
ATOM 1019 C CA . ASP A 1 136 ? -0.416 -9.765 -0.004 1.00 94.81 136 ASP A CA 1
ATOM 1020 C C . ASP A 1 136 ? 0.210 -8.710 0.908 1.00 94.81 136 ASP A C 1
ATOM 1022 O O . ASP A 1 136 ? -0.066 -8.669 2.099 1.00 94.81 136 ASP A O 1
ATOM 1026 N N . ARG A 1 137 ? 1.021 -7.790 0.383 1.00 94.94 137 ARG A N 1
ATOM 1027 C CA . ARG A 1 137 ? 1.750 -6.875 1.269 1.00 94.94 137 ARG A CA 1
ATOM 1028 C C . ARG A 1 137 ? 2.134 -5.568 0.615 1.00 94.94 137 ARG A C 1
ATOM 1030 O O . ARG A 1 137 ? 2.634 -5.548 -0.507 1.00 94.94 137 ARG A O 1
ATOM 1037 N N . PHE A 1 138 ? 1.970 -4.488 1.367 1.00 95.44 138 PHE A N 1
ATOM 1038 C CA . PHE A 1 138 ? 2.578 -3.201 1.075 1.00 95.44 138 PHE A CA 1
ATOM 1039 C C . PHE A 1 138 ? 3.583 -2.902 2.183 1.00 95.44 138 PHE A C 1
ATOM 1041 O O . PHE A 1 138 ? 3.201 -2.699 3.335 1.00 95.44 138 PHE A O 1
ATOM 1048 N N . SER A 1 139 ? 4.868 -2.929 1.850 1.00 93.81 139 SER A N 1
ATOM 1049 C CA . SER A 1 139 ? 5.943 -2.734 2.815 1.00 93.81 139 SER A CA 1
ATOM 1050 C C . SER A 1 139 ? 6.812 -1.568 2.406 1.00 93.81 139 SER A C 1
ATOM 1052 O O . SER A 1 139 ? 7.151 -1.415 1.238 1.00 93.81 139 SER A O 1
ATOM 1054 N N . VAL A 1 140 ? 7.211 -0.789 3.393 1.00 90.50 140 VAL A N 1
ATOM 1055 C CA . VAL A 1 140 ? 8.085 0.363 3.244 1.00 90.50 140 VAL A CA 1
ATOM 1056 C C . VAL A 1 140 ? 9.159 0.218 4.305 1.00 90.50 140 VAL A C 1
ATOM 1058 O O . VAL A 1 140 ? 8.870 0.229 5.506 1.00 90.50 140 VAL A O 1
ATOM 1061 N N . SER A 1 141 ? 10.381 -0.033 3.851 1.00 87.38 141 SER A N 1
ATOM 1062 C CA . SER A 1 141 ? 11.516 -0.341 4.706 1.00 87.38 141 SER A CA 1
ATOM 1063 C C . SER A 1 141 ? 12.753 0.468 4.366 1.00 87.38 141 SER A C 1
ATOM 1065 O O . SER A 1 141 ? 12.945 0.915 3.241 1.00 87.38 141 SER A O 1
ATOM 1067 N N . GLY A 1 142 ? 13.624 0.619 5.359 1.00 76.31 142 GLY A N 1
ATOM 1068 C CA . GLY A 1 142 ? 14.844 1.398 5.218 1.00 76.31 142 GLY A CA 1
ATOM 1069 C C . GLY A 1 142 ? 14.626 2.898 5.384 1.00 76.31 142 GLY A C 1
ATOM 1070 O O . GLY A 1 142 ? 13.528 3.369 5.671 1.00 76.31 142 GLY A O 1
ATOM 1071 N N . ASN A 1 143 ? 15.710 3.655 5.226 1.00 71.31 143 ASN A N 1
ATOM 1072 C CA . ASN A 1 143 ? 15.677 5.110 5.318 1.00 71.31 143 ASN A CA 1
ATOM 1073 C C . ASN A 1 143 ? 15.032 5.681 4.046 1.00 71.31 143 ASN A C 1
ATOM 1075 O O . ASN A 1 143 ? 15.688 5.820 3.009 1.00 71.31 143 ASN A O 1
ATOM 1079 N N . ILE A 1 144 ? 13.725 5.930 4.112 1.00 66.69 144 ILE A N 1
ATOM 1080 C CA . ILE A 1 144 ? 12.953 6.487 3.005 1.00 66.69 144 ILE A CA 1
ATOM 1081 C C . ILE A 1 144 ? 12.749 7.962 3.289 1.00 66.69 144 ILE A C 1
ATOM 1083 O O . ILE A 1 144 ? 11.891 8.367 4.074 1.00 66.69 144 ILE A O 1
ATOM 1087 N N . SER A 1 145 ? 13.568 8.771 2.628 1.00 58.94 145 SER A N 1
ATOM 1088 C CA . SER A 1 145 ? 13.563 10.216 2.798 1.00 58.94 145 SER A CA 1
ATOM 1089 C C . SER A 1 145 ? 12.252 10.858 2.338 1.00 58.94 145 SER A C 1
ATOM 1091 O O . SER A 1 145 ? 11.861 11.852 2.936 1.00 58.94 145 SER A O 1
ATOM 1093 N N . ASN A 1 146 ? 11.552 10.309 1.330 1.00 79.44 146 ASN A N 1
ATOM 1094 C CA . ASN A 1 146 ? 10.433 10.999 0.668 1.00 79.44 146 ASN A CA 1
ATOM 1095 C C . ASN A 1 146 ? 9.346 10.044 0.109 1.00 79.44 146 ASN A C 1
ATOM 1097 O O . ASN A 1 146 ? 9.228 9.878 -1.107 1.00 79.44 146 ASN A O 1
ATOM 1101 N N . LEU A 1 147 ? 8.507 9.442 0.965 1.00 89.56 147 LEU A N 1
ATOM 1102 C CA . LEU A 1 147 ? 7.241 8.825 0.526 1.00 89.56 147 LEU A CA 1
ATOM 1103 C C . LEU A 1 147 ? 6.095 9.841 0.643 1.00 89.56 147 LEU A C 1
ATOM 1105 O O . LEU A 1 147 ? 5.710 10.231 1.743 1.00 89.56 147 LEU A O 1
ATOM 1109 N N . THR A 1 148 ? 5.510 10.238 -0.487 1.00 92.00 148 THR A N 1
ATOM 1110 C CA . THR A 1 148 ? 4.321 11.103 -0.525 1.00 92.00 148 THR A CA 1
ATOM 1111 C C . THR A 1 148 ? 3.102 10.291 -0.941 1.00 92.00 148 THR A C 1
ATOM 1113 O O . THR A 1 148 ? 3.033 9.810 -2.067 1.00 92.00 148 THR A O 1
ATOM 1116 N N . SER A 1 149 ? 2.116 10.158 -0.055 1.00 92.56 149 SER A N 1
ATOM 1117 C CA . SER A 1 149 ? 0.916 9.340 -0.293 1.00 92.56 149 SER A CA 1
ATOM 1118 C C . SER A 1 149 ? -0.406 10.067 -0.016 1.00 92.56 149 SER A C 1
ATOM 1120 O O . SER A 1 149 ? -1.454 9.439 0.144 1.00 92.56 149 SER A O 1
ATOM 1122 N N . SER A 1 150 ? -0.406 11.401 -0.032 1.00 90.25 150 SER A N 1
ATOM 1123 C CA . SER A 1 150 ? -1.621 12.187 0.221 1.00 90.25 150 SER A CA 1
ATOM 1124 C C . SER A 1 150 ? -2.782 11.805 -0.714 1.00 90.25 150 SER A C 1
ATOM 1126 O O . SER A 1 150 ? -2.584 11.570 -1.905 1.00 90.25 150 SER A O 1
ATOM 1128 N N . ASN A 1 151 ? -4.001 11.716 -0.171 1.00 94.38 151 ASN A N 1
ATOM 1129 C CA . ASN A 1 151 ? -5.214 11.289 -0.891 1.00 94.38 151 ASN A CA 1
ATOM 1130 C C . ASN A 1 151 ? -5.146 9.897 -1.554 1.00 94.38 151 ASN A C 1
ATOM 1132 O O . ASN A 1 151 ? -5.932 9.618 -2.459 1.00 94.38 151 ASN A O 1
ATOM 1136 N N . THR A 1 152 ? -4.232 9.028 -1.120 1.00 96.88 152 THR A N 1
ATOM 1137 C CA . THR A 1 152 ? -4.098 7.667 -1.663 1.00 96.88 152 THR A CA 1
ATOM 1138 C C . THR A 1 152 ? -5.030 6.702 -0.945 1.00 96.88 152 THR A C 1
ATOM 1140 O O . THR A 1 152 ? -5.102 6.716 0.291 1.00 96.88 152 THR A O 1
ATOM 1143 N N . ASP A 1 153 ? -5.688 5.844 -1.721 1.00 97.75 153 ASP A N 1
ATOM 1144 C CA . ASP A 1 153 ? -6.505 4.743 -1.214 1.00 97.75 153 ASP A CA 1
ATOM 1145 C C . ASP A 1 153 ? -5.803 3.410 -1.467 1.00 97.75 153 ASP A C 1
ATOM 1147 O O . ASP A 1 153 ? -5.314 3.169 -2.572 1.00 97.75 153 ASP A O 1
ATOM 1151 N N . ILE A 1 154 ? -5.788 2.532 -0.466 1.00 97.19 154 ILE A N 1
ATOM 1152 C CA . ILE A 1 154 ? -5.269 1.170 -0.582 1.00 97.19 154 ILE A CA 1
ATOM 1153 C C . ILE A 1 154 ? -6.390 0.171 -0.297 1.00 97.19 154 ILE A C 1
ATOM 1155 O O . ILE A 1 154 ? -7.070 0.256 0.727 1.00 97.19 154 ILE A O 1
ATOM 1159 N N . LEU A 1 155 ? -6.564 -0.793 -1.195 1.00 97.38 155 LEU A N 1
ATOM 1160 C CA . LEU A 1 155 ? -7.399 -1.973 -1.010 1.00 97.38 155 LEU A CA 1
ATOM 1161 C C . LEU A 1 155 ? -6.508 -3.210 -0.889 1.00 97.38 155 LEU A C 1
ATOM 1163 O O . LEU A 1 155 ? -5.680 -3.461 -1.762 1.00 97.38 155 LEU A O 1
ATOM 1167 N N . PHE A 1 156 ? -6.725 -3.992 0.161 1.00 97.00 156 PHE A N 1
ATOM 1168 C CA . PHE A 1 156 ? -6.075 -5.269 0.418 1.00 97.00 156 PHE A CA 1
ATOM 1169 C C . PHE A 1 156 ? -7.070 -6.427 0.296 1.00 97.00 156 PHE A C 1
ATOM 1171 O O . PHE A 1 156 ? -8.020 -6.488 1.081 1.00 97.00 156 PHE A O 1
ATOM 1178 N N . ASP A 1 157 ? -6.854 -7.354 -0.645 1.00 91.25 157 ASP A N 1
ATOM 1179 C CA . ASP A 1 157 ? -7.858 -8.380 -0.993 1.00 91.25 157 ASP A CA 1
ATOM 1180 C C . ASP A 1 157 ? -7.439 -9.843 -0.742 1.00 91.25 157 ASP A C 1
ATOM 1182 O O . ASP A 1 157 ? -8.281 -10.728 -0.822 1.00 91.25 157 ASP A O 1
ATOM 1186 N N . GLY A 1 158 ? -6.190 -10.155 -0.367 1.00 84.81 158 GLY A N 1
ATOM 1187 C CA . GLY A 1 158 ? -5.729 -11.553 -0.189 1.00 84.81 158 GLY A CA 1
ATOM 1188 C C . GLY A 1 158 ? -5.347 -11.966 1.236 1.00 84.81 158 GLY A C 1
ATOM 1189 O O . GLY A 1 158 ? -4.850 -13.073 1.435 1.00 84.81 158 GLY A O 1
ATOM 1190 N N . GLY A 1 159 ? -5.613 -11.116 2.229 1.00 76.38 159 GLY A N 1
ATOM 1191 C CA . GLY A 1 159 ? -5.077 -11.268 3.579 1.00 76.38 159 GLY A CA 1
ATOM 1192 C C . GLY A 1 159 ? -3.693 -10.641 3.611 1.00 76.38 159 GLY A C 1
ATOM 1193 O O . GLY A 1 159 ? -2.777 -11.171 2.988 1.00 76.38 159 GLY A O 1
ATOM 1194 N N . SER A 1 160 ? -3.570 -9.463 4.218 1.00 85.38 160 SER A N 1
ATOM 1195 C CA . SER A 1 160 ? -2.456 -8.594 3.860 1.00 85.38 160 SER A CA 1
ATOM 1196 C C . SER A 1 160 ? -1.914 -7.731 4.974 1.00 85.38 160 SER A C 1
ATOM 1198 O O . SER A 1 160 ? -2.636 -7.315 5.880 1.00 85.38 160 SER A O 1
ATOM 1200 N N . ASP A 1 161 ? -0.642 -7.386 4.827 1.00 90.75 161 ASP A N 1
ATOM 1201 C CA . ASP A 1 161 ? 0.054 -6.526 5.765 1.00 90.75 161 ASP A CA 1
ATOM 1202 C C . ASP A 1 161 ? 0.433 -5.192 5.120 1.00 90.75 161 ASP A C 1
ATOM 1204 O O . ASP A 1 161 ? 1.009 -5.121 4.030 1.00 90.75 161 ASP A O 1
ATOM 1208 N N . LEU A 1 162 ? 0.151 -4.123 5.853 1.00 91.50 162 LEU A N 1
ATOM 1209 C CA . LEU A 1 162 ? 0.723 -2.808 5.656 1.00 91.50 162 LEU A CA 1
ATOM 1210 C C . LEU A 1 162 ? 1.842 -2.620 6.685 1.00 91.50 162 LEU A C 1
ATOM 1212 O O . LEU A 1 162 ? 1.566 -2.489 7.879 1.00 91.50 162 LEU A O 1
ATOM 1216 N N . LEU A 1 163 ? 3.096 -2.613 6.233 1.00 91.75 163 LEU A N 1
ATOM 1217 C CA . LEU A 1 163 ? 4.276 -2.601 7.102 1.00 91.75 163 LEU A CA 1
ATOM 1218 C C . LEU A 1 163 ? 5.156 -1.378 6.828 1.00 91.75 163 LEU A C 1
ATOM 1220 O O . LEU A 1 163 ? 5.633 -1.191 5.714 1.00 91.75 163 LEU A O 1
ATOM 1224 N N . PHE A 1 164 ? 5.432 -0.591 7.864 1.00 88.50 164 PHE A N 1
ATOM 1225 C CA . PHE A 1 164 ? 6.348 0.547 7.821 1.00 88.50 164 PHE A CA 1
ATOM 1226 C C . PHE A 1 164 ? 7.416 0.383 8.898 1.00 88.50 164 PHE A C 1
ATOM 1228 O O . PHE A 1 164 ? 7.143 0.552 10.090 1.00 88.50 164 PHE A O 1
ATOM 1235 N N . SER A 1 165 ? 8.640 0.042 8.495 1.00 74.50 165 SER A N 1
ATOM 1236 C CA . SER A 1 165 ? 9.752 -0.116 9.434 1.00 74.50 165 SER A CA 1
ATOM 1237 C C . SER A 1 165 ? 10.466 1.225 9.663 1.00 74.50 165 SER A C 1
ATOM 1239 O O . SER A 1 165 ? 11.491 1.468 9.047 1.00 74.50 165 SER A O 1
ATOM 1241 N N . ALA A 1 166 ? 9.903 2.044 10.559 1.00 56.81 166 ALA A N 1
ATOM 1242 C CA . ALA A 1 166 ? 10.474 3.212 11.257 1.00 56.81 166 ALA A CA 1
ATOM 1243 C C . ALA A 1 166 ? 11.121 4.372 10.445 1.00 56.81 166 ALA A C 1
ATOM 1245 O O . ALA A 1 166 ? 11.808 4.185 9.455 1.00 56.81 166 ALA A O 1
ATOM 1246 N N . GLU A 1 167 ? 10.923 5.588 10.977 1.00 63.03 167 GLU A N 1
ATOM 1247 C CA . GLU A 1 167 ? 11.370 6.937 10.546 1.00 63.03 167 GLU A CA 1
ATOM 1248 C C . GLU A 1 167 ? 10.527 7.687 9.505 1.00 63.03 167 GLU A C 1
ATOM 1250 O O . GLU A 1 167 ? 10.532 8.919 9.518 1.00 63.03 167 GLU A O 1
ATOM 1255 N N . SER A 1 168 ? 9.718 7.014 8.687 1.00 66.62 168 SER A N 1
ATOM 1256 C CA . SER A 1 168 ? 8.873 7.710 7.704 1.00 66.62 168 SER A CA 1
ATOM 1257 C C . SER A 1 168 ? 7.404 7.687 8.127 1.00 66.62 168 SER A C 1
ATOM 1259 O O . SER A 1 168 ? 6.699 6.696 7.935 1.00 66.62 168 SER A O 1
ATOM 1261 N N . ALA A 1 169 ? 6.932 8.798 8.694 1.00 78.94 169 ALA A N 1
ATOM 1262 C CA . ALA A 1 169 ? 5.507 9.042 8.889 1.00 78.94 169 ALA A CA 1
ATOM 1263 C C . ALA A 1 169 ? 4.781 8.970 7.538 1.00 78.94 169 ALA A C 1
ATOM 1265 O O . ALA A 1 169 ? 5.170 9.647 6.585 1.00 78.94 169 ALA A O 1
ATOM 1266 N N . VAL A 1 170 ? 3.707 8.183 7.453 1.00 84.12 170 VAL A N 1
ATOM 1267 C CA . VAL A 1 170 ? 2.910 8.079 6.225 1.00 84.12 170 VAL A CA 1
ATOM 1268 C C . VAL A 1 170 ? 1.522 8.665 6.374 1.00 84.12 170 VAL A C 1
ATOM 1270 O O . VAL A 1 170 ? 0.940 8.653 7.457 1.00 84.12 170 VAL A O 1
ATOM 1273 N N . ASN A 1 171 ? 0.997 9.171 5.256 1.00 90.69 171 ASN A N 1
ATOM 1274 C CA . ASN A 1 171 ? -0.288 9.853 5.195 1.00 90.69 171 ASN A CA 1
ATOM 1275 C C . ASN A 1 171 ? -1.185 9.212 4.136 1.00 90.69 171 ASN A C 1
ATOM 1277 O O . ASN A 1 171 ? -1.086 9.566 2.966 1.00 90.69 171 ASN A O 1
ATOM 1281 N N . PHE A 1 172 ? -2.067 8.295 4.532 1.00 94.75 172 PHE A N 1
ATOM 1282 C CA . PHE A 1 172 ? -3.034 7.669 3.619 1.00 94.75 1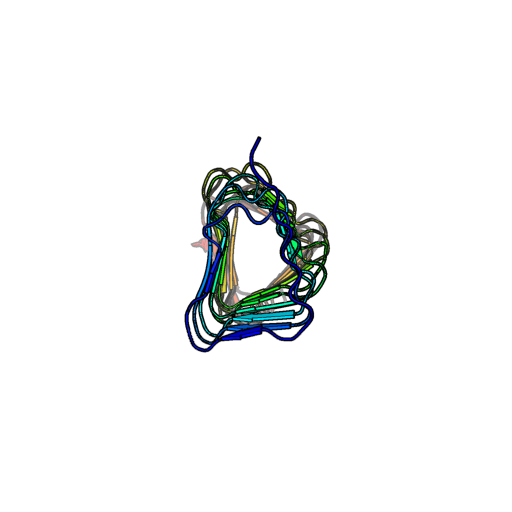72 PHE A CA 1
ATOM 1283 C C . PHE A 1 172 ? -4.451 8.174 3.876 1.00 94.75 172 PHE A C 1
ATOM 1285 O O . PHE A 1 172 ? -4.829 8.484 5.009 1.00 94.75 172 PHE A O 1
ATOM 1292 N N . ARG A 1 173 ? -5.271 8.229 2.822 1.00 97.56 173 ARG A N 1
ATOM 1293 C CA . ARG A 1 173 ? -6.681 8.598 2.960 1.00 97.56 173 ARG A CA 1
ATOM 1294 C C . ARG A 1 173 ? -7.510 7.413 3.424 1.00 97.56 173 ARG A C 1
ATOM 1296 O O . ARG A 1 173 ? -8.252 7.520 4.396 1.00 97.56 173 ARG A O 1
ATOM 1303 N N . THR A 1 174 ? -7.431 6.289 2.729 1.00 97.62 174 THR A N 1
ATOM 1304 C CA . THR A 1 174 ? -8.250 5.121 3.060 1.00 97.62 174 THR A CA 1
ATOM 1305 C C . THR A 1 174 ? -7.455 3.844 2.904 1.00 97.62 174 THR A C 1
ATOM 1307 O O . THR A 1 174 ? -6.722 3.683 1.934 1.00 97.62 174 THR A O 1
ATOM 1310 N N . ILE A 1 175 ? -7.614 2.935 3.861 1.00 97.44 175 ILE A N 1
ATOM 1311 C CA . ILE A 1 175 ? -7.060 1.587 3.808 1.00 97.44 175 ILE A CA 1
ATOM 1312 C C . ILE A 1 175 ? -8.170 0.597 4.134 1.00 97.44 175 ILE A C 1
ATOM 1314 O O . ILE A 1 175 ? -8.724 0.612 5.231 1.00 97.44 175 ILE A O 1
ATOM 1318 N N . ASN A 1 176 ? -8.491 -0.265 3.179 1.00 97.69 176 ASN A N 1
ATOM 1319 C CA . ASN A 1 176 ? -9.535 -1.268 3.323 1.00 97.69 176 ASN A CA 1
ATOM 1320 C C . ASN A 1 176 ? -8.924 -2.659 3.225 1.00 97.69 176 ASN A C 1
ATOM 1322 O O . ASN A 1 176 ? -8.231 -2.956 2.257 1.00 97.69 176 ASN A O 1
ATOM 1326 N N . PHE A 1 177 ? -9.220 -3.512 4.195 1.00 97.88 177 PHE A N 1
ATOM 1327 C CA . PHE A 1 177 ? -8.865 -4.923 4.182 1.00 97.88 177 PHE A CA 1
ATOM 1328 C C . PHE A 1 177 ? -10.138 -5.745 3.998 1.00 97.88 177 PHE A C 1
ATOM 1330 O O . PHE A 1 177 ? -10.969 -5.782 4.907 1.00 97.88 177 PHE A O 1
ATOM 1337 N N . SER A 1 178 ? -10.281 -6.389 2.834 1.00 95.62 178 SER A N 1
ATOM 1338 C CA . SER A 1 178 ? -11.377 -7.324 2.514 1.00 95.62 178 SER A CA 1
ATOM 1339 C C . SER A 1 178 ? -11.256 -8.658 3.265 1.00 95.62 178 SER A C 1
ATOM 1341 O O . SER A 1 178 ? -12.233 -9.392 3.431 1.00 95.62 178 SER A O 1
ATOM 1343 N N . ASN A 1 179 ? -10.038 -8.983 3.695 1.00 95.06 179 ASN A N 1
ATOM 1344 C CA . ASN A 1 179 ? -9.664 -10.187 4.428 1.00 95.06 179 ASN A CA 1
ATOM 1345 C C . ASN A 1 179 ? -8.904 -9.791 5.702 1.00 95.06 179 ASN A C 1
ATOM 1347 O O . ASN A 1 179 ? -8.903 -8.623 6.092 1.00 95.06 179 ASN A O 1
ATOM 1351 N N . LYS A 1 180 ? -8.268 -10.757 6.377 1.00 95.81 180 LYS A N 1
ATOM 1352 C CA . LYS A 1 180 ? -7.462 -10.461 7.568 1.00 95.81 180 LYS A CA 1
ATOM 1353 C C . LYS A 1 180 ? -6.384 -9.431 7.245 1.00 95.81 180 LYS A C 1
ATOM 1355 O O . LYS A 1 180 ? -5.768 -9.507 6.184 1.00 95.81 180 LYS A O 1
ATOM 1360 N N . GLY A 1 181 ? -6.164 -8.482 8.144 1.00 96.44 181 GLY A N 1
ATOM 1361 C CA . GLY A 1 181 ? -5.288 -7.351 7.864 1.00 96.44 181 GLY A CA 1
ATOM 1362 C C . GLY A 1 181 ? -4.414 -6.957 9.038 1.00 96.44 181 GLY A C 1
ATOM 1363 O O . GLY A 1 181 ? -4.881 -6.938 10.177 1.00 96.44 181 GLY A O 1
ATOM 1364 N N . THR A 1 182 ? -3.179 -6.558 8.749 1.00 96.75 182 THR A N 1
ATOM 1365 C CA . THR A 1 182 ? -2.301 -5.908 9.726 1.00 96.75 182 THR A CA 1
ATOM 1366 C C . THR A 1 182 ? -1.916 -4.520 9.246 1.00 96.75 182 THR A C 1
ATOM 1368 O O . THR A 1 182 ? -1.490 -4.336 8.111 1.00 96.75 182 THR A O 1
ATOM 1371 N N . VAL A 1 183 ? -1.993 -3.545 10.141 1.00 96.38 183 VAL A N 1
ATOM 1372 C CA . VAL A 1 183 ? -1.344 -2.243 10.010 1.00 96.38 183 VAL A CA 1
ATOM 1373 C C . VAL A 1 183 ? -0.247 -2.176 11.058 1.00 96.38 183 VAL A C 1
ATOM 1375 O O . VAL A 1 183 ? -0.528 -2.217 12.252 1.00 96.38 183 VAL A O 1
ATOM 1378 N N . ASN A 1 184 ? 1.003 -2.085 10.621 1.00 94.62 184 ASN A N 1
ATOM 1379 C CA . ASN A 1 184 ? 2.153 -1.863 11.485 1.00 94.62 184 ASN A CA 1
ATOM 1380 C C . ASN A 1 184 ? 2.891 -0.612 11.013 1.00 94.62 184 ASN A C 1
ATOM 1382 O O . ASN A 1 184 ? 3.635 -0.650 10.033 1.00 94.62 184 ASN A O 1
ATOM 1386 N N . CYS A 1 185 ? 2.647 0.501 11.693 1.00 91.94 185 CYS A N 1
ATOM 1387 C CA . CYS A 1 185 ? 3.252 1.791 11.395 1.00 91.94 185 CYS A CA 1
ATOM 1388 C C . CYS A 1 185 ? 3.463 2.578 12.685 1.00 91.94 185 CYS A C 1
ATOM 1390 O O . CYS A 1 185 ? 2.862 2.278 13.711 1.00 91.94 185 CYS A O 1
ATOM 1392 N N . SER A 1 186 ? 4.325 3.585 12.665 1.00 91.44 186 SER A N 1
ATOM 1393 C CA . SER A 1 186 ? 4.464 4.522 13.784 1.00 91.44 186 SER A CA 1
ATOM 1394 C C . SER A 1 186 ? 4.463 5.948 13.255 1.00 91.44 186 SER A C 1
ATOM 1396 O O . SER A 1 186 ? 4.825 6.172 12.098 1.00 91.44 186 SER A O 1
ATOM 1398 N N . GLN A 1 187 ? 4.010 6.895 14.078 1.00 91.56 187 GLN A N 1
ATOM 1399 C CA . GLN A 1 187 ? 3.965 8.326 13.746 1.00 91.56 187 GLN A CA 1
ATOM 1400 C C . GLN A 1 187 ? 3.189 8.643 12.456 1.00 91.56 187 GLN A C 1
ATOM 1402 O O . GLN A 1 187 ? 3.439 9.644 11.791 1.00 91.56 187 GLN A O 1
ATOM 1407 N N . SER A 1 188 ? 2.249 7.781 12.068 1.00 91.81 188 SER A N 1
ATOM 1408 C CA . SER A 1 188 ? 1.529 7.886 10.798 1.00 91.81 188 SER A CA 1
ATOM 1409 C C . SER A 1 188 ? 0.146 8.500 10.980 1.00 91.81 188 SER A C 1
ATOM 1411 O O . SER A 1 188 ? -0.466 8.368 12.040 1.00 91.81 188 SER A O 1
ATOM 1413 N N . THR A 1 189 ? -0.372 9.144 9.934 1.00 94.44 189 THR A N 1
ATOM 1414 C CA . THR A 1 189 ? -1.748 9.652 9.906 1.00 94.44 189 THR A CA 1
ATOM 1415 C C . THR A 1 189 ? -2.548 8.928 8.834 1.00 94.44 189 THR A C 1
ATOM 1417 O O . THR A 1 189 ? -2.206 8.963 7.656 1.00 94.44 189 THR A O 1
ATOM 1420 N N . ILE A 1 190 ? -3.639 8.267 9.214 1.00 96.38 190 ILE A N 1
ATOM 1421 C CA . ILE A 1 190 ? -4.495 7.563 8.247 1.00 96.38 190 ILE A CA 1
ATOM 1422 C C . ILE A 1 190 ? -5.940 7.972 8.481 1.00 96.38 190 ILE A C 1
ATOM 1424 O O . ILE A 1 190 ? -6.487 7.770 9.565 1.00 96.38 190 ILE A O 1
ATOM 1428 N N . GLN A 1 191 ? -6.573 8.571 7.471 1.00 97.94 191 GLN A N 1
ATOM 1429 C CA . GLN A 1 191 ? -7.906 9.154 7.641 1.00 97.94 191 GLN A CA 1
ATOM 1430 C C . GLN A 1 191 ? -8.989 8.085 7.842 1.00 97.94 191 GLN A C 1
ATOM 1432 O O . GLN A 1 191 ? -9.902 8.297 8.643 1.00 97.94 191 GLN A O 1
ATOM 1437 N N . SER A 1 192 ? -8.903 6.939 7.166 1.00 98.19 192 SER A N 1
ATOM 1438 C CA . SER A 1 192 ? -9.839 5.837 7.373 1.00 98.19 192 SER A CA 1
ATOM 1439 C C . SER A 1 192 ? -9.189 4.466 7.226 1.00 98.19 192 SER A C 1
ATOM 1441 O O . SER A 1 192 ? -8.435 4.236 6.283 1.00 98.19 192 SER A O 1
ATOM 1443 N N . ILE A 1 193 ? -9.511 3.557 8.147 1.00 98.12 193 ILE A N 1
ATOM 1444 C CA . ILE A 1 193 ? -9.149 2.141 8.075 1.00 98.12 193 ILE A CA 1
ATOM 1445 C C . ILE A 1 193 ? -10.406 1.291 8.282 1.00 98.12 193 ILE A C 1
ATOM 1447 O O . ILE A 1 193 ? -11.180 1.522 9.219 1.00 98.12 193 ILE A O 1
ATOM 1451 N N . SER A 1 194 ? -10.606 0.287 7.434 1.00 98.12 194 SER A N 1
ATOM 1452 C CA . SER A 1 194 ? -11.679 -0.691 7.596 1.00 98.12 194 SER A CA 1
ATOM 1453 C C . SER A 1 194 ? -11.155 -2.114 7.477 1.00 98.12 194 SER A C 1
ATOM 1455 O O . SER A 1 194 ? -10.509 -2.459 6.491 1.00 98.12 194 SER A O 1
ATOM 1457 N N . PHE A 1 195 ? -11.461 -2.937 8.479 1.00 98.00 195 PHE A N 1
ATOM 1458 C CA . PHE A 1 195 ? -11.226 -4.377 8.468 1.00 98.00 195 PHE A CA 1
ATOM 1459 C C . PHE A 1 195 ? -12.573 -5.095 8.366 1.00 98.00 195 PHE A C 1
ATOM 1461 O O . PHE A 1 195 ? -13.387 -5.018 9.293 1.00 98.00 195 PHE A O 1
ATOM 1468 N N . THR A 1 196 ? -12.827 -5.788 7.253 1.00 96.75 196 THR A N 1
ATOM 1469 C CA . THR A 1 196 ? -14.032 -6.626 7.093 1.00 96.75 196 THR A CA 1
ATOM 1470 C C . THR A 1 196 ? -13.870 -8.013 7.722 1.00 96.75 196 THR A C 1
ATOM 1472 O O . THR A 1 196 ? -14.866 -8.687 7.995 1.00 96.75 196 THR A O 1
ATOM 1475 N N . ASP A 1 197 ? -12.629 -8.428 7.985 1.00 96.75 197 ASP A N 1
ATOM 1476 C CA . ASP A 1 197 ? -12.266 -9.613 8.767 1.00 96.75 197 ASP A CA 1
ATOM 1477 C C . ASP A 1 197 ? -11.447 -9.218 10.014 1.00 96.75 197 ASP A C 1
ATOM 1479 O O . ASP A 1 197 ? -11.485 -8.062 10.441 1.00 96.75 197 ASP A O 1
ATOM 1483 N N . ASP A 1 198 ? -10.750 -10.172 10.638 1.00 97.31 198 ASP A N 1
ATOM 1484 C CA . ASP A 1 198 ? -9.882 -9.922 11.785 1.00 97.31 198 ASP A CA 1
ATOM 1485 C C . ASP A 1 198 ? -8.801 -8.883 11.435 1.00 97.31 198 ASP A C 1
ATOM 1487 O O . ASP A 1 198 ? -8.102 -9.005 10.425 1.00 97.31 198 ASP A O 1
ATOM 1491 N N . GLY A 1 199 ? -8.636 -7.879 12.293 1.00 97.81 199 GLY A N 1
ATOM 1492 C CA . GLY A 1 199 ? -7.696 -6.783 12.076 1.00 97.81 199 GLY A CA 1
ATOM 1493 C C . GLY A 1 199 ? -6.689 -6.632 13.210 1.00 97.81 199 GLY A C 1
ATOM 1494 O O . GLY A 1 199 ? -7.015 -6.817 14.384 1.00 97.81 199 GLY A O 1
ATOM 1495 N N . ILE A 1 200 ? -5.471 -6.225 12.872 1.00 97.69 200 ILE A N 1
ATOM 1496 C CA . ILE A 1 200 ? -4.430 -5.871 13.835 1.00 97.69 200 ILE A CA 1
ATOM 1497 C C . ILE A 1 200 ? -3.913 -4.474 13.501 1.00 97.69 200 ILE A C 1
ATOM 1499 O O . ILE A 1 200 ? -3.523 -4.208 12.370 1.00 97.69 200 ILE A O 1
ATOM 1503 N N . ILE A 1 201 ? -3.858 -3.592 14.493 1.00 97.19 201 ILE A N 1
ATOM 1504 C CA . ILE A 1 201 ? -3.113 -2.334 14.425 1.00 97.19 201 ILE A CA 1
ATOM 1505 C C . ILE A 1 201 ? -1.978 -2.418 15.438 1.00 97.19 201 ILE A C 1
ATOM 1507 O O . ILE A 1 201 ? -2.188 -2.816 16.582 1.00 97.19 201 ILE A O 1
ATOM 1511 N N . SER A 1 202 ? -0.767 -2.089 15.006 1.00 94.88 202 SER A N 1
ATOM 1512 C CA . SER A 1 202 ? 0.445 -2.087 15.819 1.00 94.88 202 SER A CA 1
ATOM 1513 C C . SER A 1 202 ? 1.305 -0.859 15.544 1.00 94.88 202 SER A C 1
ATOM 1515 O O . SER A 1 202 ? 1.273 -0.297 14.449 1.00 94.88 202 SER A O 1
ATOM 1517 N N . GLY A 1 203 ? 2.110 -0.507 16.545 1.00 92.31 203 GLY A N 1
ATOM 1518 C CA . GLY A 1 203 ? 3.040 0.616 16.530 1.00 92.31 203 GLY A CA 1
ATOM 1519 C C . GLY A 1 203 ? 2.538 1.790 17.366 1.00 92.31 203 GLY A C 1
ATOM 1520 O O . GLY A 1 203 ? 1.529 1.675 18.061 1.00 92.31 203 GLY A O 1
ATOM 1521 N N . ASN A 1 204 ? 3.290 2.889 17.361 1.00 92.56 204 ASN A N 1
ATOM 1522 C CA . ASN A 1 204 ? 3.129 3.964 18.339 1.00 92.56 204 ASN A CA 1
ATOM 1523 C C . ASN A 1 204 ? 2.929 5.327 17.681 1.00 92.56 204 ASN A C 1
ATOM 1525 O O . ASN A 1 204 ? 3.424 5.588 16.586 1.00 92.56 204 ASN A O 1
ATOM 1529 N N . GLU A 1 205 ? 2.249 6.214 18.403 1.00 93.44 205 GLU A N 1
ATOM 1530 C CA . GLU A 1 205 ? 2.060 7.624 18.053 1.00 93.44 205 GLU A CA 1
ATOM 1531 C C . GLU A 1 205 ? 1.327 7.828 16.718 1.00 93.44 205 GLU A C 1
ATOM 1533 O O . GLU A 1 205 ? 1.507 8.842 16.045 1.00 93.44 205 GLU A O 1
ATOM 1538 N N . ASN A 1 206 ? 0.488 6.871 16.312 1.00 94.94 206 ASN A N 1
ATOM 1539 C CA . ASN A 1 206 ? -0.327 7.028 15.113 1.00 94.94 206 ASN A CA 1
ATOM 1540 C C . ASN A 1 206 ? -1.595 7.842 15.393 1.00 94.94 206 ASN A C 1
ATOM 1542 O O . ASN A 1 206 ? -2.215 7.716 16.454 1.00 94.94 206 ASN A O 1
ATOM 1546 N N . ASN A 1 207 ? -2.014 8.617 14.392 1.00 96.38 207 ASN A N 1
ATOM 1547 C CA . ASN A 1 207 ? -3.240 9.405 14.392 1.00 96.38 207 ASN A CA 1
ATOM 1548 C C . ASN A 1 207 ? -4.203 8.871 13.331 1.00 96.38 207 ASN A C 1
ATOM 1550 O O . ASN A 1 207 ? -4.074 9.131 12.134 1.00 96.38 207 ASN A O 1
ATOM 1554 N N . PHE A 1 208 ? -5.204 8.126 13.773 1.00 97.62 208 PHE A N 1
ATOM 1555 C CA . PHE A 1 208 ? -6.221 7.570 12.900 1.00 97.62 208 PHE A CA 1
ATOM 1556 C C . PHE A 1 208 ? -7.488 8.426 12.924 1.00 97.62 208 PHE A C 1
ATOM 1558 O O . PHE A 1 208 ? -7.976 8.827 13.982 1.00 97.62 208 PHE A O 1
ATOM 1565 N N . GLY A 1 209 ? -8.061 8.695 11.752 1.00 98.12 209 GLY A N 1
ATOM 1566 C CA . GLY A 1 209 ? -9.367 9.336 11.643 1.00 98.12 209 GLY A CA 1
ATOM 1567 C C . GLY A 1 209 ? -10.465 8.371 12.086 1.00 98.12 209 GLY A C 1
ATOM 1568 O O . GLY A 1 209 ? -10.832 8.326 13.257 1.00 98.12 209 GLY A O 1
ATOM 1569 N N . THR A 1 210 ? -10.993 7.580 11.157 1.00 98.38 210 THR A N 1
ATOM 1570 C CA . THR A 1 210 ? -12.030 6.579 11.446 1.00 98.38 210 THR A CA 1
ATOM 1571 C C . THR A 1 210 ? -11.494 5.170 11.263 1.00 98.38 210 THR A C 1
ATOM 1573 O O . THR A 1 210 ? -11.091 4.807 10.162 1.00 98.38 210 THR A O 1
ATOM 1576 N N . VAL A 1 211 ? -11.552 4.354 12.312 1.00 98.38 211 VAL A N 1
ATOM 1577 C CA . VAL A 1 211 ? -11.185 2.935 12.261 1.00 98.38 211 VAL A CA 1
ATOM 1578 C C . VAL A 1 211 ? -12.408 2.078 12.548 1.00 98.38 211 VAL A C 1
ATOM 1580 O O . VAL A 1 211 ? -13.159 2.347 13.487 1.00 98.38 211 VAL A O 1
ATOM 1583 N N . SER A 1 212 ? -12.6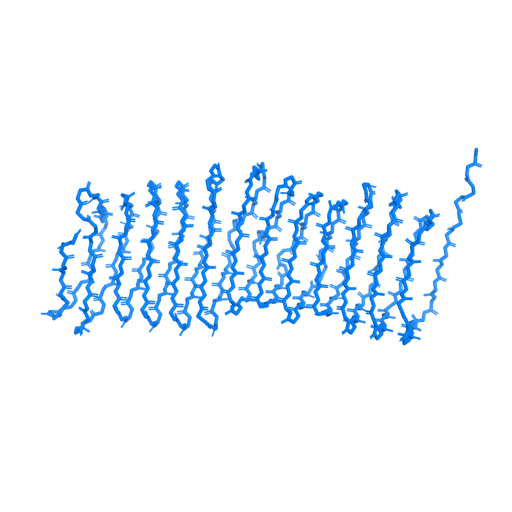11 1.042 11.740 1.00 97.88 212 SER A N 1
ATOM 1584 C CA . SER A 1 212 ? -13.709 0.090 11.909 1.00 97.88 212 SER A CA 1
ATOM 1585 C C . SER A 1 212 ? -13.217 -1.351 11.853 1.00 97.88 212 SER A C 1
ATOM 1587 O O . SER A 1 212 ? -12.524 -1.741 10.915 1.00 97.88 212 SER A O 1
ATOM 1589 N N . PHE A 1 213 ? -13.618 -2.138 12.847 1.00 97.75 213 PHE A N 1
ATOM 1590 C CA . PHE A 1 213 ? -13.438 -3.584 12.881 1.00 97.75 213 PHE A CA 1
ATOM 1591 C C . PHE A 1 213 ? -14.808 -4.252 12.759 1.00 97.75 213 PHE A C 1
ATOM 1593 O O . PHE A 1 213 ? -15.687 -4.029 13.596 1.00 97.75 213 PHE A O 1
ATOM 1600 N N . GLN A 1 214 ? -14.997 -5.056 11.711 1.00 96.62 214 GLN A N 1
ATOM 1601 C CA . GLN A 1 214 ? -16.220 -5.844 11.515 1.00 96.62 214 GLN A CA 1
ATOM 1602 C C . GLN A 1 214 ? -16.146 -7.231 12.171 1.00 96.62 214 GLN A C 1
ATOM 1604 O O . GLN A 1 214 ? -17.180 -7.882 12.322 1.00 96.62 214 GLN A O 1
ATOM 1609 N N . LYS A 1 215 ? -14.943 -7.671 12.568 1.00 96.38 215 LYS A N 1
ATOM 1610 C CA . LYS A 1 215 ? -14.684 -8.890 13.351 1.00 96.38 215 LYS A CA 1
ATOM 1611 C C . LYS A 1 215 ? -13.696 -8.610 14.489 1.00 96.38 215 LYS A C 1
ATOM 1613 O O . LYS A 1 215 ? -13.680 -7.500 15.016 1.00 96.38 215 LYS A O 1
ATOM 1618 N N . ASN A 1 216 ? -12.907 -9.606 14.900 1.00 97.31 216 ASN A N 1
ATOM 1619 C CA . ASN A 1 216 ? -11.976 -9.457 16.011 1.00 97.31 216 ASN A CA 1
ATOM 1620 C C . ASN A 1 216 ? -10.922 -8.393 15.695 1.00 97.31 216 ASN A C 1
ATOM 1622 O O . ASN A 1 216 ? -10.492 -8.234 14.552 1.00 97.31 216 ASN A O 1
ATOM 1626 N N . GLY A 1 217 ? -10.495 -7.671 16.723 1.00 97.38 217 GLY A N 1
ATOM 1627 C CA . GLY A 1 217 ? -9.494 -6.621 16.587 1.00 97.38 217 GLY A CA 1
ATOM 1628 C C . GLY A 1 217 ? -8.387 -6.772 17.614 1.00 97.38 217 GLY A C 1
ATOM 1629 O O . GLY A 1 217 ? -8.635 -7.152 18.757 1.00 97.38 217 GLY A O 1
ATOM 1630 N N . LYS A 1 218 ? -7.161 -6.430 17.234 1.00 97.62 218 LYS A N 1
ATOM 1631 C CA . LYS A 1 218 ? -6.043 -6.294 18.166 1.00 97.62 218 LYS A CA 1
ATOM 1632 C C . LYS A 1 218 ? -5.389 -4.931 17.995 1.00 97.62 218 LYS A C 1
ATOM 1634 O O . LYS A 1 218 ? -5.017 -4.568 16.884 1.00 97.62 218 LYS A O 1
ATOM 1639 N N . LEU A 1 219 ? -5.253 -4.193 19.090 1.00 96.94 219 LEU A N 1
ATOM 1640 C CA . LEU A 1 219 ? -4.600 -2.889 19.144 1.00 96.94 219 LEU A CA 1
ATOM 1641 C C . LEU A 1 219 ? -3.351 -2.993 20.029 1.00 96.94 219 LEU A C 1
ATOM 1643 O O . LEU A 1 219 ? -3.453 -3.228 21.236 1.00 96.94 219 LEU A O 1
ATOM 1647 N N . ASN A 1 220 ? -2.186 -2.822 19.408 1.00 95.69 220 ASN A N 1
ATOM 1648 C CA . ASN A 1 220 ? -0.867 -2.850 20.036 1.00 95.69 220 ASN A CA 1
ATOM 1649 C C . ASN A 1 220 ? -0.198 -1.474 19.927 1.00 95.69 220 ASN A C 1
ATOM 1651 O O . ASN A 1 220 ? -0.342 -0.800 18.906 1.00 95.69 220 ASN A O 1
ATOM 1655 N N . GLY A 1 221 ? 0.586 -1.101 20.938 1.00 94.31 221 GLY A N 1
ATOM 1656 C CA . GLY A 1 221 ? 1.239 0.210 21.035 1.00 94.31 221 GLY A CA 1
ATOM 1657 C C . GLY A 1 221 ? 0.267 1.358 21.314 1.00 94.31 221 GLY A C 1
ATOM 1658 O O . GLY A 1 221 ? -0.941 1.156 21.370 1.00 94.31 221 GLY A O 1
ATOM 1659 N N . SER A 1 222 ? 0.773 2.569 21.517 1.00 95.31 222 SER A N 1
ATOM 1660 C CA . SER A 1 222 ? -0.034 3.720 21.931 1.00 95.31 222 SER A CA 1
ATOM 1661 C C . SER A 1 222 ? -0.520 4.551 20.738 1.00 95.31 222 SER A C 1
ATOM 1663 O O . SER A 1 222 ? 0.293 5.150 20.039 1.00 95.31 222 SER A O 1
ATOM 1665 N N . ASN A 1 223 ? -1.837 4.623 20.504 1.00 96.50 223 ASN A N 1
ATOM 1666 C CA . ASN A 1 223 ? -2.425 5.238 19.304 1.00 96.50 223 ASN A CA 1
ATOM 1667 C C . ASN A 1 223 ? -3.622 6.150 19.613 1.00 96.50 223 ASN A C 1
ATOM 1669 O O . ASN A 1 223 ? -4.294 6.009 20.640 1.00 96.50 223 ASN A O 1
ATOM 1673 N N . GLN A 1 224 ? -3.919 7.069 18.693 1.00 97.94 224 GLN A N 1
ATOM 1674 C CA . GLN A 1 224 ? -5.085 7.947 18.746 1.00 97.94 224 GLN A CA 1
ATOM 1675 C C . GLN A 1 224 ? -6.061 7.651 17.601 1.00 97.94 224 GLN A C 1
ATOM 1677 O O . GLN A 1 224 ? -5.664 7.458 16.456 1.00 97.94 224 GLN A O 1
ATOM 1682 N N . PHE A 1 225 ? -7.356 7.676 17.909 1.00 98.25 225 PHE A N 1
ATOM 1683 C CA . PHE A 1 225 ? -8.463 7.501 16.976 1.00 98.25 225 PHE A CA 1
ATOM 1684 C C . PHE A 1 225 ? -9.439 8.673 17.117 1.00 98.25 225 PHE A C 1
ATOM 1686 O O . PHE A 1 225 ? -9.818 9.034 18.232 1.00 98.25 225 PHE A O 1
ATOM 1693 N N . THR A 1 226 ? -9.913 9.242 16.008 1.00 98.44 226 THR A N 1
ATOM 1694 C CA . THR A 1 226 ? -11.036 10.193 16.060 1.00 98.44 226 THR A CA 1
ATOM 1695 C C . THR A 1 226 ? -12.337 9.435 16.309 1.00 98.44 226 THR A C 1
ATOM 1697 O O . THR A 1 226 ? -13.047 9.708 17.277 1.00 98.44 226 THR A O 1
ATOM 1700 N N . ASN A 1 227 ? -12.613 8.429 15.478 1.00 98.19 227 ASN A N 1
ATOM 1701 C CA . ASN A 1 227 ? -13.735 7.512 15.632 1.00 98.19 227 ASN A CA 1
ATOM 1702 C C . ASN A 1 227 ? -13.235 6.063 15.605 1.00 98.19 227 ASN A C 1
ATOM 1704 O O . ASN A 1 227 ? -12.526 5.671 14.678 1.00 98.19 227 ASN A O 1
ATOM 1708 N N . LEU A 1 228 ? -13.653 5.256 16.579 1.00 97.69 228 LEU A N 1
ATOM 1709 C CA . LEU A 1 228 ? -13.377 3.820 16.630 1.00 97.69 228 LEU A CA 1
ATOM 1710 C C . LEU A 1 228 ? -14.699 3.049 16.682 1.00 97.69 228 LEU A C 1
ATOM 1712 O O . LEU A 1 228 ? -15.515 3.267 17.576 1.00 97.69 228 LEU A O 1
ATOM 1716 N N . THR A 1 229 ? -14.915 2.159 15.715 1.00 97.12 229 THR A N 1
ATOM 1717 C CA . THR A 1 229 ? -16.114 1.315 15.625 1.00 97.12 229 THR A CA 1
ATOM 1718 C C . THR A 1 229 ? -15.753 -0.153 15.790 1.00 97.12 229 THR A C 1
ATOM 1720 O O . THR A 1 229 ? -14.939 -0.684 15.036 1.00 97.12 229 THR A O 1
ATOM 1723 N N . LEU A 1 230 ? -16.402 -0.800 16.754 1.00 96.50 230 LEU A N 1
ATOM 1724 C CA . LEU A 1 230 ? -16.234 -2.198 17.126 1.00 96.50 230 LEU A CA 1
ATOM 1725 C C . LEU A 1 230 ? -17.580 -2.929 16.948 1.00 96.50 230 LEU A C 1
ATOM 1727 O O . LEU A 1 230 ? -18.559 -2.652 17.654 1.00 96.50 230 LEU A O 1
ATOM 1731 N N . ALA A 1 231 ? -17.648 -3.859 15.993 1.00 95.50 231 ALA A N 1
ATOM 1732 C CA . ALA A 1 231 ? -18.810 -4.721 15.772 1.00 95.50 231 ALA A CA 1
ATOM 1733 C C . ALA A 1 231 ? -19.154 -5.612 16.990 1.00 95.50 231 ALA A C 1
ATOM 1735 O O . ALA A 1 231 ? -18.313 -5.901 17.845 1.00 95.50 231 ALA A O 1
ATOM 1736 N N . SER A 1 232 ? -20.413 -6.055 17.083 1.00 93.00 232 SER A N 1
ATOM 1737 C CA . SER A 1 232 ? -20.909 -6.913 18.179 1.00 93.00 232 SER A CA 1
ATOM 1738 C C . SER A 1 232 ? -20.422 -8.346 18.049 1.00 93.00 232 SER A C 1
ATOM 1740 O O . SER A 1 232 ? -20.217 -8.828 16.943 1.00 93.00 232 SER A O 1
ATOM 1742 N N . ASN A 1 233 ? -20.389 -9.061 19.179 1.00 93.69 233 ASN A N 1
ATOM 1743 C CA . ASN A 1 233 ? -20.117 -10.502 19.257 1.00 93.69 233 ASN A CA 1
ATOM 1744 C C . ASN A 1 233 ? -18.678 -10.912 18.908 1.00 93.69 233 ASN A C 1
ATOM 1746 O O . ASN A 1 233 ? -18.427 -12.093 18.683 1.00 93.69 233 ASN A O 1
ATOM 1750 N N . TYR A 1 234 ? -17.743 -9.960 18.909 1.00 96.06 234 TYR A N 1
ATOM 1751 C CA . TYR A 1 234 ? -16.322 -10.199 18.665 1.00 96.06 234 TYR A CA 1
ATOM 1752 C C . TYR A 1 234 ? -15.459 -9.744 19.839 1.00 96.06 234 TYR A C 1
ATOM 1754 O O . TYR A 1 234 ? -15.904 -8.994 20.720 1.00 96.06 234 TYR A O 1
ATOM 1762 N N . GLU A 1 235 ? -14.222 -10.232 19.844 1.00 95.56 235 GLU A N 1
ATOM 1763 C CA . GLU A 1 235 ? -13.230 -9.930 20.866 1.00 95.56 235 GLU A CA 1
ATOM 1764 C C . GLU A 1 235 ? -12.232 -8.885 20.365 1.00 95.56 235 GLU A C 1
ATOM 1766 O O . GLU A 1 235 ? -11.731 -8.948 19.240 1.00 95.56 235 GLU A O 1
ATOM 1771 N N . TYR A 1 236 ? -11.942 -7.920 21.234 1.00 96.19 236 TYR A N 1
ATOM 1772 C CA . TYR A 1 236 ? -11.025 -6.822 20.979 1.00 96.19 236 TYR A CA 1
ATOM 1773 C C . TYR A 1 236 ? -9.935 -6.823 22.038 1.00 96.19 236 TYR A C 1
ATOM 1775 O O . TYR A 1 236 ? -10.206 -6.676 23.230 1.00 96.19 236 TYR A O 1
ATOM 1783 N N . GLN A 1 237 ? -8.702 -7.016 21.595 1.00 96.25 237 GLN A N 1
ATOM 1784 C CA . GLN A 1 237 ? -7.531 -7.127 22.447 1.00 96.25 237 GLN A CA 1
ATOM 1785 C C . GLN A 1 237 ? -6.788 -5.793 22.484 1.00 96.25 237 GLN A C 1
ATOM 1787 O O . GLN A 1 237 ? -6.384 -5.286 21.439 1.00 96.25 237 GLN A O 1
ATOM 1792 N N . LEU A 1 238 ? -6.587 -5.244 23.681 1.00 94.31 238 LEU A N 1
ATOM 1793 C CA . LEU A 1 238 ? -5.781 -4.048 23.919 1.00 94.31 238 LEU A CA 1
ATOM 1794 C C . LEU A 1 238 ? -4.520 -4.426 24.696 1.00 94.31 238 LEU A C 1
ATOM 1796 O O . LEU A 1 238 ? -4.621 -5.046 25.757 1.00 94.31 238 LEU A O 1
ATOM 1800 N N . GLN A 1 239 ? -3.353 -4.047 24.180 1.00 93.94 239 GLN A N 1
ATOM 1801 C CA . GLN A 1 239 ? -2.076 -4.350 24.825 1.00 93.94 239 GLN A CA 1
ATOM 1802 C C . GLN A 1 239 ? -1.951 -3.652 26.188 1.00 93.94 239 GLN A C 1
ATOM 1804 O O . GLN A 1 239 ? -2.156 -2.443 26.306 1.00 93.94 239 GLN A O 1
ATOM 1809 N N . HIS A 1 240 ? -1.572 -4.408 27.218 1.00 87.12 240 HIS A N 1
ATOM 1810 C CA . HIS A 1 240 ? -1.307 -3.884 28.550 1.00 87.12 240 HIS A CA 1
ATOM 1811 C C . HIS A 1 240 ? -0.121 -2.910 28.557 1.00 87.12 240 HIS A C 1
ATOM 1813 O O . HIS A 1 240 ? 0.911 -3.154 27.935 1.00 87.12 240 HIS A O 1
ATOM 1819 N N . GLY A 1 241 ? -0.261 -1.817 29.312 1.00 87.44 241 GLY A N 1
ATOM 1820 C CA . GLY A 1 241 ? 0.759 -0.771 29.432 1.00 87.44 241 GLY A CA 1
ATOM 1821 C C . GLY A 1 241 ? 0.739 0.274 28.313 1.00 87.44 241 GLY A C 1
ATOM 1822 O O . GLY A 1 241 ? 1.449 1.268 28.425 1.00 87.44 241 GLY A O 1
ATOM 1823 N N . GLU A 1 242 ? -0.099 0.092 27.289 1.00 94.12 242 GLU A N 1
ATOM 1824 C CA . GLU A 1 242 ? -0.233 1.005 26.152 1.00 94.12 242 GLU A CA 1
ATOM 1825 C C . GLU A 1 242 ? -1.551 1.788 26.195 1.00 94.12 242 GLU A C 1
ATOM 1827 O O . GLU A 1 242 ? -2.575 1.306 26.686 1.00 94.12 242 GLU A O 1
ATOM 1832 N N . ASN A 1 243 ? -1.545 3.001 25.640 1.00 93.38 243 ASN A N 1
ATOM 1833 C CA . ASN A 1 243 ? -2.701 3.893 25.651 1.00 93.38 243 ASN A CA 1
ATOM 1834 C C . ASN A 1 243 ? -3.399 3.933 24.285 1.00 93.38 243 ASN A C 1
ATOM 1836 O O . ASN A 1 243 ? -2.823 4.389 23.302 1.00 93.38 243 ASN A O 1
ATOM 1840 N N . GLN A 1 244 ? -4.682 3.560 24.235 1.00 95.38 244 GLN A N 1
ATOM 1841 C CA . GLN A 1 244 ? -5.556 3.869 23.095 1.00 95.38 244 GLN A CA 1
ATOM 1842 C C . GLN A 1 244 ? -6.427 5.079 23.435 1.00 95.38 244 GLN A C 1
ATOM 1844 O O . GLN A 1 244 ? -7.230 5.023 24.367 1.00 95.38 244 GLN A O 1
ATOM 1849 N N . THR A 1 245 ? -6.303 6.168 22.680 1.00 96.44 245 THR A N 1
ATOM 1850 C CA . THR A 1 245 ? -7.103 7.383 22.894 1.00 96.44 245 THR A CA 1
ATOM 1851 C C . THR A 1 245 ? -8.171 7.511 21.819 1.00 96.44 245 THR A C 1
ATOM 1853 O O . THR A 1 245 ? -7.841 7.553 20.640 1.00 96.44 245 THR A O 1
ATOM 1856 N N . VAL A 1 246 ? -9.441 7.642 22.207 1.00 97.06 246 VAL A N 1
ATOM 1857 C CA . VAL A 1 246 ? -10.537 7.977 21.283 1.00 97.06 246 VAL A CA 1
ATOM 1858 C C . VAL A 1 246 ? -11.013 9.396 21.579 1.00 97.06 246 VAL A C 1
ATOM 1860 O O . VAL A 1 246 ? -11.443 9.670 22.696 1.00 97.06 246 VAL A O 1
ATOM 1863 N N . THR A 1 247 ? -10.914 10.308 20.609 1.00 97.19 247 THR A N 1
ATOM 1864 C CA . THR A 1 247 ? -11.162 11.744 20.846 1.00 97.19 247 THR A CA 1
ATOM 1865 C C . THR A 1 247 ? -12.585 12.198 20.544 1.00 97.19 247 THR A C 1
ATOM 1867 O O . THR A 1 247 ? -13.009 13.207 21.100 1.00 97.19 247 THR A O 1
ATOM 1870 N N . SER A 1 248 ? -13.322 11.493 19.677 1.00 96.25 248 SER A N 1
ATOM 1871 C CA . SER A 1 248 ? -14.713 11.837 19.345 1.00 96.25 248 SER A CA 1
ATOM 1872 C C . SER A 1 248 ? -15.686 10.723 19.718 1.00 96.25 248 SER A C 1
ATOM 1874 O O . SER A 1 248 ? -16.380 10.844 20.724 1.00 96.25 248 SER A O 1
ATOM 1876 N N . ASN A 1 249 ? -15.747 9.633 18.944 1.00 95.31 249 ASN A N 1
ATOM 1877 C CA . ASN A 1 249 ? -16.752 8.587 19.150 1.00 95.31 249 ASN A CA 1
ATOM 1878 C C . ASN A 1 249 ? -16.128 7.196 19.271 1.00 95.31 249 ASN A C 1
ATOM 1880 O O . ASN A 1 249 ? -15.433 6.734 18.366 1.00 95.31 249 ASN A O 1
ATOM 1884 N N . LEU A 1 250 ? -16.466 6.494 20.352 1.00 94.31 250 LEU A N 1
ATOM 1885 C CA . LEU A 1 250 ? -16.291 5.049 20.472 1.00 94.31 250 LEU A CA 1
ATOM 1886 C C . LEU A 1 250 ? -17.658 4.383 20.303 1.00 94.31 250 LEU A C 1
ATOM 1888 O O . LEU A 1 250 ? -18.523 4.504 21.169 1.00 94.31 250 LEU A O 1
ATOM 1892 N N . SER A 1 251 ? -17.852 3.682 19.190 1.00 92.75 251 SER A N 1
ATOM 1893 C CA . SER A 1 251 ? -19.044 2.872 18.948 1.00 92.75 251 SER A CA 1
ATOM 1894 C C . SER A 1 251 ? -18.714 1.410 19.212 1.00 92.75 251 SER A C 1
ATOM 1896 O O . SER A 1 251 ? -18.020 0.773 18.424 1.00 92.75 251 SER A O 1
ATOM 1898 N N . ALA A 1 252 ? -19.205 0.878 20.326 1.00 85.12 252 ALA A N 1
ATOM 1899 C CA . ALA A 1 252 ? -19.148 -0.542 20.641 1.00 85.12 252 ALA A CA 1
ATOM 1900 C C . ALA A 1 252 ? -20.575 -1.023 20.904 1.00 85.12 252 ALA A C 1
ATOM 1902 O O . ALA A 1 252 ? -21.257 -0.524 21.801 1.00 85.12 252 ALA A O 1
ATOM 1903 N N . SER A 1 253 ? -21.061 -1.962 20.096 1.00 75.56 253 SER A N 1
ATOM 1904 C CA . SER A 1 253 ? -22.397 -2.532 20.323 1.00 75.56 253 SER A CA 1
ATOM 1905 C C . SER A 1 253 ? -22.388 -3.505 21.512 1.00 75.56 253 SER A C 1
ATOM 1907 O O . SER A 1 253 ? -21.336 -4.013 21.893 1.00 75.56 253 SER A O 1
ATOM 1909 N N . ALA A 1 254 ? -23.560 -3.760 22.108 1.00 59.62 254 ALA A N 1
ATOM 1910 C CA . ALA A 1 254 ? -23.758 -4.300 23.467 1.00 59.62 254 ALA A CA 1
ATOM 1911 C C . ALA A 1 254 ? -23.094 -5.657 23.824 1.00 59.62 254 ALA A C 1
ATOM 1913 O O . ALA A 1 254 ? -23.245 -6.118 24.951 1.00 59.62 254 ALA A O 1
ATOM 1914 N N . ILE A 1 255 ? -22.384 -6.309 22.895 1.00 76.00 255 ILE A N 1
ATOM 1915 C CA . ILE A 1 255 ? -21.751 -7.631 23.071 1.00 76.00 255 ILE A CA 1
ATOM 1916 C C . ILE A 1 255 ? -20.263 -7.613 22.646 1.00 76.00 255 ILE A C 1
ATOM 1918 O O . ILE A 1 255 ? -19.636 -8.658 22.506 1.00 76.00 255 ILE A O 1
ATOM 1922 N N . ALA A 1 256 ? -19.662 -6.443 22.411 1.00 78.12 256 ALA A N 1
ATOM 1923 C CA . ALA A 1 256 ? -18.216 -6.358 22.199 1.00 78.12 256 ALA A CA 1
ATOM 1924 C C . ALA A 1 256 ? -17.468 -6.717 23.498 1.00 78.12 256 ALA A C 1
ATOM 1926 O O . ALA A 1 256 ? -17.750 -6.153 24.557 1.00 78.12 256 ALA A O 1
ATOM 1927 N N . ARG A 1 257 ? -16.517 -7.658 23.426 1.00 85.38 257 ARG A N 1
ATOM 1928 C CA . ARG A 1 257 ? -15.675 -8.044 24.570 1.00 85.38 257 ARG A CA 1
ATOM 1929 C C . ARG A 1 257 ? -14.322 -7.363 24.464 1.00 85.38 257 ARG A C 1
ATOM 1931 O O . ARG A 1 257 ? -13.594 -7.604 23.508 1.00 85.38 257 ARG A O 1
ATOM 1938 N N . LEU A 1 258 ? -13.985 -6.546 25.455 1.00 86.94 258 LEU A N 1
ATOM 1939 C CA . LEU A 1 258 ? -12.677 -5.909 25.549 1.00 86.94 258 LEU A CA 1
ATOM 1940 C C . LEU A 1 258 ? -11.782 -6.713 26.494 1.00 86.94 258 LEU A C 1
ATOM 1942 O O . LEU A 1 258 ? -12.151 -6.941 27.646 1.00 86.94 258 LEU A O 1
ATOM 1946 N N . ILE A 1 259 ? -10.623 -7.143 26.004 1.00 85.50 259 ILE A N 1
ATOM 1947 C CA . ILE A 1 259 ? -9.651 -7.941 26.752 1.00 85.50 259 ILE A CA 1
ATOM 1948 C C . ILE A 1 259 ? -8.351 -7.146 26.844 1.00 85.50 259 ILE A C 1
ATOM 1950 O O . ILE A 1 259 ? -7.789 -6.743 25.827 1.00 85.50 259 ILE A O 1
ATOM 1954 N N . LEU A 1 260 ? -7.873 -6.939 28.069 1.00 80.44 260 LEU A N 1
ATOM 1955 C CA . LEU A 1 260 ? -6.522 -6.451 28.333 1.00 80.44 260 LEU A CA 1
ATOM 1956 C C . LEU A 1 260 ? -5.592 -7.663 28.393 1.00 80.44 260 LEU A C 1
ATOM 1958 O O . LEU A 1 260 ? -5.899 -8.611 29.121 1.00 80.44 260 LEU A O 1
ATOM 1962 N N . PHE A 1 261 ? -4.499 -7.643 27.633 1.00 80.31 261 PHE A N 1
ATOM 1963 C CA . PHE A 1 261 ? -3.545 -8.755 27.563 1.00 80.31 261 PHE A CA 1
ATOM 1964 C C . PHE A 1 261 ? -2.101 -8.290 27.734 1.00 80.31 261 PHE A C 1
ATOM 1966 O O . PHE A 1 261 ? -1.793 -7.150 27.321 1.00 80.31 261 PHE A O 1
#

pLDDT: mean 85.62, std 15.1, range [35.28, 98.44]